Protein AF-A0AAD2FRM7-F1 (afdb_monomer_lite)

Structure (mmCIF, N/CA/C/O backbone):
data_AF-A0AAD2FRM7-F1
#
_entry.id   AF-A0AAD2FRM7-F1
#
loop_
_atom_site.group_PDB
_atom_site.id
_atom_site.type_symbol
_atom_site.label_atom_id
_atom_site.label_alt_id
_atom_site.label_comp_id
_atom_site.label_asym_id
_atom_site.label_entity_id
_atom_site.label_seq_id
_atom_site.pdbx_PDB_ins_code
_atom_site.Cartn_x
_atom_site.Cartn_y
_atom_site.Cartn_z
_atom_site.occupancy
_atom_site.B_iso_or_equiv
_atom_site.auth_seq_id
_atom_site.auth_comp_id
_atom_site.auth_asym_id
_atom_site.auth_atom_id
_atom_site.pdbx_PDB_model_num
ATOM 1 N N . MET A 1 1 ? -51.810 -41.169 -30.853 1.00 43.91 1 MET A N 1
ATOM 2 C CA . MET A 1 1 ? -50.570 -40.727 -31.513 1.00 43.91 1 MET A CA 1
ATOM 3 C C . MET A 1 1 ? -49.545 -40.620 -30.391 1.00 43.91 1 MET A C 1
ATOM 5 O O . MET A 1 1 ? -49.613 -39.650 -29.655 1.00 43.91 1 MET A O 1
ATOM 9 N N . SER A 1 2 ? -48.876 -41.704 -29.967 1.00 45.31 2 SER A N 1
ATOM 10 C CA . SER A 1 2 ? -47.823 -42.471 -30.690 1.00 45.31 2 SER A CA 1
ATOM 11 C C . SER A 1 2 ? -46.671 -41.517 -31.035 1.00 45.31 2 SER A C 1
ATOM 13 O O . SER A 1 2 ? -46.957 -40.517 -31.680 1.00 45.31 2 SER A O 1
ATOM 15 N N . ASP A 1 3 ? -45.402 -41.643 -30.646 1.00 47.25 3 ASP A N 1
ATOM 16 C CA . ASP A 1 3 ? -44.532 -42.667 -30.041 1.00 47.25 3 ASP A CA 1
ATOM 17 C C . ASP A 1 3 ? -43.397 -41.892 -29.313 1.00 47.25 3 ASP A C 1
ATOM 19 O O . ASP A 1 3 ? -43.071 -40.777 -29.712 1.00 47.25 3 ASP A O 1
ATOM 23 N N . ARG A 1 4 ? -42.915 -42.284 -28.125 1.00 54.22 4 ARG A N 1
ATOM 24 C CA . ARG A 1 4 ? -41.698 -43.097 -27.889 1.00 54.22 4 ARG A CA 1
ATOM 25 C C . ARG A 1 4 ? -40.532 -42.879 -28.870 1.00 54.22 4 ARG A C 1
ATOM 27 O O . ARG A 1 4 ? -40.578 -43.389 -29.980 1.00 54.22 4 ARG A O 1
ATOM 34 N N . SER A 1 5 ? -39.437 -42.310 -28.361 1.00 55.19 5 SER A N 1
ATOM 35 C CA . SER A 1 5 ? -38.108 -42.946 -28.408 1.00 55.19 5 SER A CA 1
ATOM 36 C C . SER A 1 5 ? -37.109 -42.171 -27.544 1.00 55.19 5 SER A C 1
ATOM 38 O O . SER A 1 5 ? -36.801 -41.010 -27.815 1.00 55.19 5 SER A O 1
ATOM 40 N N . ASP A 1 6 ? -36.657 -42.860 -26.501 1.00 52.78 6 ASP A N 1
ATOM 41 C CA . ASP A 1 6 ? -35.434 -42.639 -25.739 1.00 52.78 6 ASP A CA 1
ATOM 42 C C . ASP A 1 6 ? -34.200 -42.745 -26.654 1.00 52.78 6 ASP A C 1
ATOM 44 O O . ASP A 1 6 ? -34.208 -43.564 -27.573 1.00 52.78 6 ASP A O 1
ATOM 48 N N . ASP A 1 7 ? -33.133 -41.988 -26.377 1.00 60.97 7 ASP A N 1
ATOM 49 C CA . ASP A 1 7 ? -31.783 -42.545 -26.522 1.00 60.97 7 ASP A CA 1
ATOM 50 C C . ASP A 1 7 ? -30.766 -41.842 -25.609 1.00 60.97 7 ASP A C 1
ATOM 52 O O . ASP A 1 7 ? -30.695 -40.612 -25.513 1.00 60.97 7 ASP A O 1
ATOM 56 N N . GLU A 1 8 ? -30.020 -42.684 -24.904 1.00 53.09 8 GLU A N 1
ATOM 57 C CA . GLU A 1 8 ? -28.984 -42.401 -23.920 1.00 53.09 8 GLU A CA 1
ATOM 58 C C . GLU A 1 8 ? -27.655 -42.059 -24.610 1.00 53.09 8 GLU A C 1
ATOM 60 O O . GLU A 1 8 ? -27.278 -42.685 -25.595 1.00 53.09 8 GLU A O 1
ATOM 65 N N . SER A 1 9 ? -26.839 -41.188 -24.008 1.00 55.72 9 SER A N 1
ATOM 66 C CA . SER A 1 9 ? -25.387 -41.428 -24.016 1.00 55.72 9 SER A CA 1
ATOM 67 C C . SER A 1 9 ? -24.704 -40.720 -22.846 1.00 55.72 9 SER A C 1
ATOM 69 O O . SER A 1 9 ? -24.360 -39.536 -22.909 1.00 55.72 9 SER A O 1
ATOM 71 N N . ASP A 1 10 ? -24.500 -41.481 -21.774 1.00 47.50 10 ASP A N 1
ATOM 72 C CA . ASP A 1 10 ? -23.647 -41.157 -20.634 1.00 47.50 10 ASP A CA 1
ATOM 73 C C . ASP A 1 10 ? -22.159 -41.252 -21.019 1.00 47.50 10 ASP A C 1
ATOM 75 O O . ASP A 1 10 ? -21.658 -42.303 -21.416 1.00 47.50 10 ASP A O 1
ATOM 79 N N . GLY A 1 11 ? -21.420 -40.153 -20.845 1.00 47.16 11 GLY A N 1
ATOM 80 C CA . GLY A 1 11 ? -19.969 -40.077 -21.035 1.00 47.16 11 GLY A CA 1
ATOM 81 C C . GLY A 1 11 ? -19.264 -39.625 -19.758 1.00 47.16 11 GLY A C 1
ATOM 82 O O . GLY A 1 11 ? -18.921 -38.454 -19.610 1.00 47.16 11 GLY A O 1
ATOM 83 N N . LYS A 1 12 ? -19.047 -40.551 -18.817 1.00 51.28 12 LYS A N 1
ATOM 84 C CA . LYS A 1 12 ? -18.384 -40.306 -17.523 1.00 51.28 12 LYS A CA 1
ATOM 85 C C . LYS A 1 12 ? -16.918 -40.771 -17.581 1.00 51.28 12 LYS A C 1
ATOM 87 O O . LYS A 1 12 ? -16.687 -41.966 -17.762 1.00 51.28 12 LYS A O 1
ATOM 92 N N . PRO A 1 13 ? -15.904 -39.903 -17.402 1.00 54.66 13 PRO A N 1
ATOM 93 C CA . PRO A 1 13 ? -14.518 -40.355 -17.332 1.00 54.66 13 PRO A CA 1
ATOM 94 C C . PRO A 1 13 ? -14.157 -40.885 -15.935 1.00 54.66 13 PRO A C 1
ATOM 96 O O . PRO A 1 13 ? -14.453 -40.285 -14.901 1.00 54.66 13 PRO A O 1
ATOM 99 N N . ALA A 1 14 ? -13.501 -42.046 -15.941 1.00 44.62 14 ALA A N 1
ATOM 100 C CA . ALA A 1 14 ? -13.104 -42.838 -14.788 1.00 44.62 14 ALA A CA 1
ATOM 101 C C . ALA A 1 14 ? -12.051 -42.149 -13.898 1.00 44.62 14 ALA A C 1
ATOM 103 O O . ALA A 1 14 ? -10.967 -41.777 -14.348 1.00 44.62 14 ALA A O 1
ATOM 104 N N . ALA A 1 15 ? -12.341 -42.070 -12.597 1.00 42.50 15 ALA A N 1
ATOM 105 C CA . ALA A 1 15 ? -11.382 -41.712 -11.560 1.00 42.50 15 ALA A CA 1
ATOM 106 C C . ALA A 1 15 ? -10.546 -42.942 -11.166 1.00 42.50 15 ALA A C 1
ATOM 108 O O . ALA A 1 15 ? -11.053 -43.914 -10.602 1.00 42.50 15 ALA A O 1
ATOM 109 N N . LYS A 1 16 ? -9.243 -42.890 -11.448 1.00 53.56 16 LYS A N 1
ATOM 110 C CA . LYS A 1 16 ? -8.260 -43.905 -11.052 1.00 53.56 16 LYS A CA 1
ATOM 111 C C . LYS A 1 16 ? -7.909 -43.707 -9.568 1.00 53.56 16 LYS A C 1
ATOM 113 O O . LYS A 1 16 ? -7.113 -42.840 -9.221 1.00 53.56 16 LYS A O 1
ATOM 118 N N . ARG A 1 17 ? -8.532 -44.495 -8.685 1.00 37.91 17 ARG A N 1
ATOM 119 C CA . ARG A 1 17 ? -8.133 -44.649 -7.274 1.00 37.91 17 ARG A CA 1
ATOM 120 C C . ARG A 1 17 ? -6.874 -45.517 -7.201 1.00 37.91 17 ARG A C 1
ATOM 122 O O . ARG A 1 17 ? -6.931 -46.696 -7.537 1.00 37.91 17 ARG A O 1
ATOM 129 N N . LEU A 1 18 ? -5.765 -44.949 -6.734 1.00 50.81 18 LEU A N 1
ATOM 130 C CA . LEU A 1 18 ? -4.614 -45.710 -6.246 1.00 50.81 18 LEU A CA 1
ATOM 131 C C . LEU A 1 18 ? -4.848 -46.031 -4.765 1.00 50.81 18 LEU A C 1
ATOM 133 O O . LEU A 1 18 ? -4.947 -45.126 -3.939 1.00 50.81 18 LEU A O 1
ATOM 137 N N . ARG A 1 19 ? -4.985 -47.326 -4.465 1.00 43.44 19 ARG A N 1
ATOM 138 C CA . ARG A 1 19 ? -4.840 -47.897 -3.122 1.00 43.44 19 ARG A CA 1
ATOM 139 C C . ARG A 1 19 ? -3.349 -48.019 -2.814 1.00 43.44 19 ARG A C 1
ATOM 141 O O . ARG A 1 19 ? -2.608 -48.525 -3.652 1.00 43.44 19 ARG A O 1
ATOM 148 N N . VAL A 1 20 ? -2.949 -47.605 -1.620 1.00 53.22 20 VAL A N 1
ATOM 149 C CA . VAL A 1 20 ? -1.709 -48.041 -0.974 1.00 53.22 20 VAL A CA 1
ATOM 150 C C . VAL A 1 20 ? -2.117 -48.429 0.440 1.00 53.22 20 VAL A C 1
ATOM 152 O O . VAL A 1 20 ? -2.469 -47.560 1.232 1.00 53.22 20 VAL A O 1
ATOM 155 N N . ASP A 1 21 ? -2.145 -49.731 0.694 1.00 42.84 21 ASP A N 1
ATOM 156 C CA . ASP A 1 21 ? -2.312 -50.315 2.020 1.00 42.84 21 ASP A CA 1
ATOM 157 C C . ASP A 1 21 ? -0.952 -50.841 2.495 1.00 42.84 21 ASP A C 1
ATOM 159 O O . ASP A 1 21 ? -0.184 -51.349 1.673 1.00 42.84 21 ASP A O 1
ATOM 163 N N . SER A 1 22 ? -0.758 -50.775 3.822 1.00 42.59 22 SER A N 1
ATOM 164 C CA . SER A 1 22 ? 0.093 -51.664 4.641 1.00 42.59 22 SER A CA 1
ATOM 165 C C . SER A 1 22 ? 1.618 -51.416 4.572 1.00 42.59 22 SER A C 1
ATOM 167 O O . SER A 1 22 ? 2.176 -51.251 3.498 1.00 42.59 22 SER A O 1
ATOM 169 N N . ASP A 1 23 ? 2.409 -51.332 5.650 1.00 37.34 23 ASP A N 1
ATOM 170 C CA . ASP A 1 23 ? 2.276 -51.807 7.034 1.00 37.34 23 ASP A CA 1
ATOM 171 C C . ASP A 1 23 ? 3.155 -50.994 8.016 1.00 37.34 23 ASP A C 1
ATOM 173 O O . ASP A 1 23 ? 4.216 -50.478 7.659 1.00 37.34 23 ASP A O 1
ATOM 177 N N . SER A 1 24 ? 2.724 -50.947 9.283 1.00 42.78 24 SER A N 1
ATOM 178 C CA . SER A 1 24 ? 3.544 -50.615 10.467 1.00 42.78 24 SER A CA 1
ATOM 179 C C . SER A 1 24 ? 4.653 -51.659 10.711 1.00 42.78 24 SER A C 1
ATOM 181 O O . SER A 1 24 ? 4.501 -52.821 10.334 1.00 42.78 24 SER A O 1
ATOM 183 N N . PRO A 1 25 ? 5.706 -51.314 11.478 1.00 52.25 25 PRO A N 1
ATOM 184 C CA . PRO A 1 25 ? 5.697 -51.835 12.845 1.00 52.25 25 PRO A CA 1
ATOM 185 C C . PRO A 1 25 ? 6.167 -50.845 13.918 1.00 52.25 25 PRO A C 1
ATOM 187 O O . PRO A 1 25 ? 6.885 -49.876 13.684 1.00 52.25 25 PRO A O 1
ATOM 190 N N . ALA A 1 26 ? 5.710 -51.157 15.126 1.00 41.94 26 ALA A N 1
ATOM 191 C CA . ALA A 1 26 ? 6.026 -50.527 16.392 1.00 41.94 26 ALA A CA 1
ATOM 192 C C . ALA A 1 26 ? 7.515 -50.630 16.768 1.00 41.94 26 ALA A C 1
ATOM 194 O O . ALA A 1 26 ? 8.152 -51.654 16.534 1.00 41.94 26 ALA A O 1
ATOM 195 N N . SER A 1 27 ? 8.013 -49.630 17.500 1.00 44.03 27 SER A N 1
ATOM 196 C CA . SER A 1 27 ? 9.037 -49.859 18.521 1.00 44.03 27 SER A CA 1
ATOM 197 C C . SER A 1 27 ? 8.790 -48.963 19.733 1.00 44.03 27 SER A C 1
ATOM 199 O O . SER A 1 27 ? 8.841 -47.737 19.646 1.00 44.03 27 SER A O 1
ATOM 201 N N . SER A 1 28 ? 8.515 -49.616 20.855 1.00 41.31 28 SER A N 1
ATOM 202 C CA . SER A 1 28 ? 8.489 -49.088 22.214 1.00 41.31 28 SER A CA 1
ATOM 203 C C . SER A 1 28 ? 9.891 -49.041 22.824 1.00 41.31 28 SER A C 1
ATOM 205 O O . SER A 1 28 ? 10.637 -50.004 22.660 1.00 41.31 28 SER A O 1
ATOM 207 N N . ALA A 1 29 ? 10.182 -47.991 23.591 1.00 36.75 29 ALA A N 1
ATOM 208 C CA . ALA A 1 29 ? 11.036 -47.927 24.793 1.00 36.75 29 ALA A CA 1
ATOM 209 C C . ALA A 1 29 ? 11.310 -46.436 25.067 1.00 36.75 29 ALA A C 1
ATOM 211 O O . ALA A 1 29 ? 11.401 -45.668 24.116 1.00 36.75 29 ALA A O 1
ATOM 212 N N . ALA A 1 30 ? 11.545 -45.911 26.259 1.00 36.56 30 ALA A N 1
ATOM 213 C CA . ALA A 1 30 ? 11.329 -46.243 27.662 1.00 36.56 30 ALA A CA 1
ATOM 214 C C . ALA A 1 30 ? 11.929 -45.023 28.406 1.00 36.56 30 ALA A C 1
ATOM 216 O O . ALA A 1 30 ? 12.882 -44.428 27.910 1.00 36.56 30 ALA A O 1
ATOM 217 N N . ASP A 1 31 ? 11.335 -44.658 29.540 1.00 35.94 31 ASP A N 1
ATOM 218 C CA . ASP A 1 31 ? 11.934 -43.978 30.699 1.00 35.94 31 ASP A CA 1
ATOM 219 C C . ASP A 1 31 ? 12.895 -42.786 30.518 1.00 35.94 31 ASP A C 1
ATOM 221 O O . ASP A 1 31 ? 14.034 -42.925 30.086 1.00 35.94 31 ASP A O 1
ATOM 225 N N . ALA A 1 32 ? 12.495 -41.631 31.062 1.00 40.81 32 ALA A N 1
ATOM 226 C CA . ALA A 1 32 ? 13.177 -41.071 32.235 1.00 40.81 32 ALA A CA 1
ATOM 227 C C . ALA A 1 32 ? 12.379 -39.886 32.800 1.00 40.81 32 ALA A C 1
ATOM 229 O O . ALA A 1 32 ? 12.333 -38.798 32.226 1.00 40.81 32 ALA A O 1
ATOM 230 N N . ALA A 1 33 ? 11.766 -40.119 33.957 1.00 42.84 33 ALA A N 1
ATOM 231 C CA . ALA A 1 33 ? 11.371 -39.075 34.883 1.00 42.84 33 ALA A CA 1
ATOM 232 C C . ALA A 1 33 ? 12.633 -38.463 35.509 1.00 42.84 33 ALA A C 1
ATOM 234 O O . ALA A 1 33 ? 13.493 -39.198 35.992 1.00 42.84 33 ALA A O 1
ATOM 235 N N . VAL A 1 34 ? 12.725 -37.134 35.537 1.00 49.56 34 VAL A N 1
ATOM 236 C CA . VAL A 1 34 ? 13.592 -36.428 36.485 1.00 49.56 34 VAL A CA 1
ATOM 237 C C . VAL A 1 34 ? 12.762 -35.342 37.149 1.00 49.56 34 VAL A C 1
ATOM 239 O O . VAL A 1 34 ? 12.454 -34.301 36.574 1.00 49.56 34 VAL A O 1
ATOM 242 N N . ASP A 1 35 ? 12.367 -35.702 38.358 1.00 40.06 35 ASP A N 1
ATOM 243 C CA . ASP A 1 35 ? 11.944 -34.865 39.463 1.00 40.06 35 ASP A CA 1
ATOM 244 C C . ASP A 1 35 ? 13.123 -33.997 39.929 1.00 40.06 35 ASP A C 1
ATOM 246 O O . ASP A 1 35 ? 14.205 -34.523 40.185 1.00 40.06 35 ASP A O 1
ATOM 250 N N . LEU A 1 36 ? 12.922 -32.682 40.011 1.00 45.66 36 LEU A N 1
ATOM 251 C CA . LEU A 1 36 ? 13.753 -31.768 40.795 1.00 45.66 36 LEU A CA 1
ATOM 252 C C . LEU A 1 36 ? 12.866 -30.624 41.292 1.00 45.66 36 LEU A C 1
ATOM 254 O O . LEU A 1 36 ? 12.747 -29.562 40.679 1.00 45.66 36 LEU A O 1
ATOM 258 N N . THR A 1 37 ? 12.234 -30.877 42.432 1.00 46.22 37 THR A N 1
ATOM 259 C CA . THR A 1 37 ? 11.760 -29.865 43.372 1.00 46.22 37 THR A CA 1
ATOM 260 C C . THR A 1 37 ? 12.937 -29.060 43.930 1.00 46.22 37 THR A C 1
ATOM 262 O O . THR A 1 37 ? 13.831 -29.627 44.564 1.00 46.22 37 THR A O 1
ATOM 265 N N . HIS A 1 38 ? 12.902 -27.739 43.775 1.00 51.22 38 HIS A N 1
ATOM 266 C CA . HIS A 1 38 ? 13.537 -26.807 44.707 1.00 51.22 38 HIS A CA 1
ATOM 267 C C . HIS A 1 38 ? 12.601 -25.620 44.923 1.00 51.22 38 HIS A C 1
ATOM 269 O O . HIS A 1 38 ? 12.437 -24.768 44.050 1.00 51.22 38 HIS A O 1
ATOM 275 N N . ASP A 1 39 ? 11.969 -25.631 46.094 1.00 47.09 39 ASP A N 1
ATOM 276 C CA . ASP A 1 39 ? 11.506 -24.440 46.786 1.00 47.09 39 ASP A CA 1
ATOM 277 C C . ASP A 1 39 ? 12.731 -23.600 47.168 1.00 47.09 39 ASP A C 1
ATOM 279 O O . ASP A 1 39 ? 13.673 -24.135 47.750 1.00 47.09 39 ASP A O 1
ATOM 283 N N . ASP A 1 40 ? 12.710 -22.299 46.880 1.00 45.59 40 ASP A N 1
ATOM 284 C CA . ASP A 1 40 ? 13.185 -21.331 47.867 1.00 45.59 40 ASP A CA 1
ATOM 285 C C . ASP A 1 40 ? 12.540 -19.958 47.652 1.00 45.59 40 ASP A C 1
ATOM 287 O O . ASP A 1 40 ? 12.318 -19.481 46.534 1.00 45.59 40 ASP A O 1
ATOM 291 N N . GLU A 1 41 ? 12.199 -19.370 48.784 1.00 47.06 41 GLU A N 1
ATOM 292 C CA . GLU A 1 41 ? 11.462 -18.145 48.990 1.00 47.06 41 GLU A CA 1
ATOM 293 C C . GLU A 1 41 ? 12.266 -16.920 48.536 1.00 47.06 41 GLU A C 1
ATOM 295 O O . GLU A 1 41 ? 13.439 -16.750 48.865 1.00 47.06 41 GLU A O 1
ATOM 300 N N . SER A 1 42 ? 11.605 -15.957 47.891 1.00 47.25 42 SER A N 1
ATOM 301 C CA . SER A 1 42 ? 11.978 -14.560 48.114 1.00 47.25 42 SER A CA 1
ATOM 302 C C . SER A 1 42 ? 10.803 -13.629 47.864 1.00 47.25 42 SER A C 1
ATOM 304 O O . SER A 1 42 ? 10.373 -13.382 46.735 1.00 47.25 42 SER A O 1
ATOM 306 N N . ALA A 1 43 ? 10.277 -13.124 48.976 1.00 49.25 43 ALA A N 1
ATOM 307 C CA . ALA A 1 43 ? 9.348 -12.019 49.038 1.00 49.25 43 ALA A CA 1
ATOM 308 C C . ALA A 1 43 ? 9.982 -10.753 48.438 1.00 49.25 43 ALA A C 1
ATOM 310 O O . ALA A 1 43 ? 11.002 -10.258 48.909 1.00 49.25 43 ALA A O 1
ATOM 311 N N . GLY A 1 44 ? 9.324 -10.202 47.422 1.00 37.19 44 GLY A N 1
ATOM 312 C CA . GLY A 1 44 ? 9.670 -8.929 46.799 1.00 37.19 44 GLY A CA 1
ATOM 313 C C . GLY A 1 44 ? 8.426 -8.309 46.180 1.00 37.19 44 GLY A C 1
ATOM 314 O O . GLY A 1 44 ? 8.282 -8.258 44.963 1.00 37.19 44 GLY A O 1
ATOM 315 N N . SER A 1 45 ? 7.484 -7.908 47.034 1.00 49.28 45 SER A N 1
ATOM 316 C CA . SER A 1 45 ? 6.272 -7.186 46.648 1.00 49.28 45 SER A CA 1
ATOM 317 C C . SER A 1 45 ? 6.612 -5.731 46.312 1.00 49.28 45 SER A C 1
ATOM 319 O O . SER A 1 45 ? 6.326 -4.830 47.097 1.00 49.28 45 SER A O 1
ATOM 321 N N . ASP A 1 46 ? 7.184 -5.502 45.131 1.00 36.97 46 ASP A N 1
ATOM 322 C CA . ASP A 1 46 ? 7.249 -4.170 44.533 1.00 36.97 46 ASP A CA 1
ATOM 323 C C . ASP A 1 46 ? 6.054 -3.969 43.603 1.00 36.97 46 ASP A C 1
ATOM 325 O O . ASP A 1 46 ? 5.993 -4.446 42.467 1.00 36.97 46 ASP A O 1
ATOM 329 N N . SER A 1 47 ? 5.082 -3.224 44.126 1.00 46.09 47 SER A N 1
ATOM 330 C CA . SER A 1 47 ? 3.916 -2.714 43.409 1.00 46.09 47 SER A CA 1
ATOM 331 C C . SER A 1 47 ? 4.354 -1.629 42.424 1.00 46.09 47 SER A C 1
ATOM 333 O O . SER A 1 47 ? 4.114 -0.440 42.617 1.00 46.09 47 SER A O 1
ATOM 335 N N . SER A 1 48 ? 5.029 -2.041 41.356 1.00 38.44 48 SER A N 1
ATOM 336 C CA . SER A 1 48 ? 5.263 -1.188 40.199 1.00 38.44 48 SER A CA 1
ATOM 337 C C . SER A 1 48 ? 3.985 -1.169 39.372 1.00 38.44 48 SER A C 1
ATOM 339 O O . SER A 1 48 ? 3.622 -2.172 38.756 1.00 38.44 48 SER A O 1
ATOM 341 N N . ALA A 1 49 ? 3.293 -0.029 39.369 1.00 45.66 49 ALA A N 1
ATOM 342 C CA . ALA A 1 49 ? 2.209 0.241 38.434 1.00 45.66 49 ALA A CA 1
ATOM 343 C C . ALA A 1 49 ? 2.623 -0.205 37.016 1.00 45.66 49 ALA A C 1
ATOM 345 O O . ALA A 1 49 ? 3.773 0.042 36.628 1.00 45.66 49 ALA A O 1
ATOM 346 N N . PRO A 1 50 ? 1.738 -0.853 36.234 1.00 42.41 50 PRO A N 1
ATOM 347 C CA . PRO A 1 50 ? 2.045 -1.242 34.869 1.00 42.41 50 PRO A CA 1
ATOM 348 C C . PRO A 1 50 ? 2.165 0.032 34.035 1.00 42.41 50 PRO A C 1
ATOM 350 O O . PRO A 1 50 ? 1.207 0.517 33.440 1.00 42.41 50 PRO A O 1
ATOM 353 N N . GLY A 1 51 ? 3.363 0.612 34.024 1.00 38.44 51 GLY A N 1
ATOM 354 C CA . GLY A 1 51 ? 3.734 1.608 33.044 1.00 38.44 51 GLY A CA 1
ATOM 355 C C . GLY A 1 51 ? 3.533 0.955 31.690 1.00 38.44 51 GLY A C 1
ATOM 356 O O . GLY A 1 51 ? 4.195 -0.042 31.393 1.00 38.44 51 GLY A O 1
ATOM 357 N N . SER A 1 52 ? 2.589 1.496 30.919 1.00 40.22 52 SER A N 1
ATOM 358 C CA . SER A 1 52 ? 2.394 1.208 29.504 1.00 40.22 52 SER A CA 1
ATOM 359 C C . SER A 1 52 ? 3.713 1.477 28.779 1.00 40.22 52 SER A C 1
ATOM 361 O O . SER A 1 52 ? 3.989 2.563 28.274 1.00 40.22 52 SER A O 1
ATOM 363 N N . LYS A 1 53 ? 4.617 0.499 28.822 1.00 43.72 53 LYS A N 1
ATOM 364 C CA . LYS A 1 53 ? 5.747 0.419 27.919 1.00 43.72 53 LYS A CA 1
ATOM 365 C C . LYS A 1 53 ? 5.127 -0.100 26.647 1.00 43.72 53 LYS A C 1
ATOM 367 O O . LYS A 1 53 ? 5.127 -1.312 26.438 1.00 43.72 53 LYS A O 1
ATOM 372 N N . ASP A 1 54 ? 4.585 0.810 25.840 1.00 47.56 54 ASP A N 1
ATOM 373 C CA . ASP A 1 54 ? 4.350 0.520 24.437 1.00 47.56 54 ASP A CA 1
ATOM 374 C C . ASP A 1 54 ? 5.630 -0.136 23.936 1.00 47.56 54 ASP A C 1
ATOM 376 O O . ASP A 1 54 ? 6.705 0.487 23.960 1.00 47.56 54 ASP A O 1
ATOM 380 N N . PRO A 1 55 ? 5.589 -1.438 23.622 1.00 49.12 55 PRO A N 1
ATOM 381 C CA . PRO A 1 55 ? 6.791 -2.117 23.226 1.00 49.12 55 PRO A CA 1
ATOM 382 C C . PRO A 1 55 ? 7.269 -1.372 21.983 1.00 49.12 55 PRO A C 1
ATOM 384 O O . PRO A 1 55 ? 6.503 -1.143 21.045 1.00 49.12 55 PRO A O 1
ATOM 387 N N . LYS A 1 56 ? 8.534 -0.944 22.012 1.00 57.00 56 LYS A N 1
ATOM 388 C CA . LYS A 1 56 ? 9.281 -0.303 20.919 1.00 57.00 56 LYS A CA 1
ATOM 389 C C . LYS A 1 56 ? 9.447 -1.297 19.747 1.00 57.00 56 LYS A C 1
ATOM 391 O O . LYS A 1 56 ? 10.548 -1.577 19.291 1.00 57.00 56 LYS A O 1
ATOM 396 N N . ILE A 1 57 ? 8.344 -1.906 19.303 1.00 56.88 57 ILE A N 1
ATOM 397 C CA . ILE A 1 57 ? 8.227 -2.887 18.215 1.00 56.88 57 ILE A CA 1
ATOM 398 C C . ILE A 1 57 ? 8.633 -2.220 16.896 1.00 56.88 57 ILE A C 1
ATOM 400 O O . ILE A 1 57 ? 9.127 -2.872 15.974 1.00 56.88 57 ILE A O 1
ATOM 404 N N . TRP A 1 58 ? 8.469 -0.901 16.830 1.00 66.06 58 TRP A N 1
ATOM 405 C CA . TRP A 1 58 ? 8.659 -0.071 15.657 1.00 66.06 58 TRP A CA 1
ATOM 406 C C . TRP A 1 58 ? 9.967 0.712 15.819 1.00 66.06 58 TRP A C 1
ATOM 408 O O . TRP A 1 58 ? 10.018 1.721 16.517 1.00 66.06 58 TRP A O 1
ATOM 418 N N . GLY A 1 59 ? 11.064 0.217 15.240 1.00 67.12 59 GLY A N 1
ATOM 419 C CA . GLY A 1 59 ? 12.305 0.998 15.170 1.00 67.12 59 GLY A CA 1
ATOM 420 C C . GLY A 1 59 ? 12.074 2.306 14.402 1.00 67.12 59 GLY A C 1
ATOM 421 O O . GLY A 1 59 ? 11.283 2.316 13.465 1.00 67.12 59 GLY A O 1
ATOM 422 N N . ASN A 1 60 ? 12.758 3.392 14.777 1.00 80.50 60 ASN A N 1
ATOM 423 C CA . ASN A 1 60 ? 12.598 4.705 14.135 1.00 80.50 60 ASN A CA 1
ATOM 424 C C . ASN A 1 60 ? 12.907 4.619 12.632 1.00 80.50 60 ASN A C 1
ATOM 426 O O . ASN A 1 60 ? 14.060 4.388 12.264 1.00 80.50 60 ASN A O 1
ATOM 430 N N . ILE A 1 61 ? 11.889 4.782 11.783 1.00 84.94 61 ILE A N 1
ATOM 431 C CA . ILE A 1 61 ? 12.013 4.783 10.319 1.00 84.94 61 ILE A CA 1
ATOM 432 C C . ILE A 1 61 ? 12.171 6.224 9.843 1.00 84.94 61 ILE A C 1
ATOM 434 O O . ILE A 1 61 ? 11.400 7.102 10.228 1.00 84.94 61 ILE A O 1
ATOM 438 N N . GLU A 1 62 ? 13.162 6.466 8.995 1.00 87.56 62 GLU A N 1
ATOM 439 C CA . GLU A 1 62 ? 13.416 7.775 8.411 1.00 87.56 62 GLU A CA 1
ATOM 440 C C . GLU A 1 62 ? 12.497 8.034 7.213 1.00 87.56 62 GLU A C 1
ATOM 442 O O . GLU A 1 62 ? 12.247 7.167 6.367 1.00 87.56 62 GLU A O 1
ATOM 447 N N . PHE A 1 63 ? 12.008 9.269 7.135 1.00 88.44 63 PHE A N 1
ATOM 448 C CA . PHE A 1 63 ? 11.211 9.743 6.015 1.00 88.44 63 PHE A CA 1
ATOM 449 C C . PHE A 1 63 ? 12.051 9.849 4.739 1.00 88.44 63 PHE A C 1
ATOM 451 O O . PHE A 1 63 ? 13.101 10.492 4.718 1.00 88.44 63 PHE A O 1
ATOM 458 N N . MET A 1 64 ? 11.539 9.298 3.637 1.00 89.75 64 MET A N 1
ATOM 459 C CA . MET A 1 64 ? 12.144 9.442 2.315 1.00 89.75 64 MET A CA 1
ATOM 460 C C . MET A 1 64 ? 11.275 10.317 1.410 1.00 89.75 64 MET A C 1
ATOM 462 O O . MET A 1 64 ? 10.198 9.910 0.975 1.00 89.75 64 MET A O 1
ATOM 466 N N . LYS A 1 65 ? 11.767 11.514 1.068 1.00 85.81 65 LYS A N 1
ATOM 467 C CA . LYS A 1 65 ? 11.054 12.451 0.181 1.00 85.81 65 LYS A CA 1
ATOM 468 C C . LYS A 1 65 ? 11.094 12.044 -1.295 1.00 85.81 65 LYS A C 1
ATOM 470 O O . LYS A 1 65 ? 10.134 12.287 -2.019 1.00 85.81 65 LYS A O 1
ATOM 475 N N . VAL A 1 66 ? 12.213 11.480 -1.750 1.00 86.88 66 VAL A N 1
ATOM 476 C CA . VAL A 1 66 ? 12.470 11.143 -3.159 1.00 86.88 66 VAL A CA 1
ATOM 477 C C . VAL A 1 66 ? 13.094 9.760 -3.231 1.00 86.88 66 VAL A C 1
ATOM 479 O O . VAL A 1 66 ? 14.050 9.488 -2.505 1.00 86.88 66 VAL A O 1
ATOM 482 N N . ILE A 1 67 ? 12.580 8.920 -4.126 1.00 89.75 67 ILE A N 1
ATOM 483 C CA . ILE A 1 67 ? 13.131 7.593 -4.389 1.00 89.75 67 ILE A CA 1
ATOM 484 C C . ILE A 1 67 ? 14.292 7.759 -5.366 1.00 89.75 67 ILE A C 1
ATOM 486 O O . ILE A 1 67 ? 14.090 8.116 -6.522 1.00 89.75 67 ILE A O 1
ATOM 490 N N . LYS A 1 68 ? 15.524 7.540 -4.894 1.00 84.88 68 LYS A N 1
ATOM 491 C CA . LYS A 1 68 ? 16.716 7.591 -5.757 1.00 84.88 68 LYS A CA 1
ATOM 492 C C . LYS A 1 68 ? 17.000 6.237 -6.384 1.00 84.88 68 LYS A C 1
ATOM 494 O O . LYS A 1 68 ? 17.314 6.164 -7.567 1.00 84.88 68 LYS A O 1
ATOM 499 N N . LYS A 1 69 ? 16.944 5.176 -5.577 1.00 88.69 69 LYS A N 1
ATOM 500 C CA . LYS A 1 69 ? 17.202 3.806 -6.024 1.00 88.69 69 LYS A CA 1
ATOM 501 C C . LYS A 1 69 ? 16.047 2.888 -5.679 1.00 88.69 69 LYS A C 1
ATOM 503 O O . LYS A 1 69 ? 15.670 2.086 -6.513 1.00 88.69 69 LYS A O 1
ATOM 508 N N . SER A 1 70 ? 15.514 2.967 -4.463 1.00 93.62 70 SER A N 1
ATOM 509 C CA . SER A 1 70 ? 14.514 2.026 -3.948 1.00 93.62 70 SER A CA 1
ATOM 510 C C . SER A 1 70 ? 13.543 2.737 -3.002 1.00 93.62 70 SER A C 1
ATOM 512 O O . SER A 1 70 ? 13.962 3.645 -2.294 1.00 93.62 70 SER A O 1
ATOM 514 N N . PRO A 1 71 ? 12.265 2.324 -2.917 1.00 92.81 71 PRO A N 1
ATOM 515 C CA . PRO A 1 71 ? 11.331 2.867 -1.924 1.00 92.81 71 PRO A CA 1
ATOM 516 C C . PRO A 1 71 ? 11.704 2.505 -0.477 1.00 92.81 71 PRO A C 1
ATOM 518 O O . PRO A 1 71 ? 11.163 3.088 0.458 1.00 92.81 71 PRO A O 1
ATOM 521 N N . TYR A 1 72 ? 12.628 1.557 -0.285 1.00 94.06 72 TYR A N 1
ATOM 522 C CA . TYR A 1 72 ? 13.163 1.172 1.022 1.00 94.06 72 TYR A CA 1
ATOM 523 C C . TYR A 1 72 ? 14.695 1.136 0.954 1.00 94.06 72 TYR A C 1
ATOM 525 O O . TYR A 1 72 ? 15.263 0.236 0.312 1.00 94.06 72 TYR A O 1
ATOM 533 N N . GLU A 1 73 ? 15.360 2.106 1.587 1.00 86.62 73 GLU A N 1
ATOM 534 C CA . GLU A 1 73 ? 16.818 2.297 1.538 1.00 86.62 73 GLU A CA 1
ATOM 535 C C . GLU A 1 73 ? 17.454 2.203 2.940 1.00 86.62 73 GLU A C 1
ATOM 537 O O . GLU A 1 73 ? 16.837 2.595 3.933 1.00 86.62 73 GLU A O 1
ATOM 542 N N . PRO A 1 74 ? 18.683 1.668 3.060 1.00 83.75 74 PRO A N 1
ATOM 543 C CA . PRO A 1 74 ? 19.438 1.714 4.312 1.00 83.75 74 PRO A CA 1
ATOM 544 C C . PRO A 1 74 ? 19.762 3.160 4.742 1.00 83.75 74 PRO A C 1
ATOM 546 O O . PRO A 1 74 ? 19.908 4.019 3.872 1.00 83.75 74 PRO A O 1
ATOM 549 N N . PRO A 1 75 ? 19.953 3.428 6.049 1.00 79.81 75 PRO A N 1
ATOM 550 C CA . PRO A 1 75 ? 19.934 2.463 7.154 1.00 79.81 75 PRO A CA 1
ATOM 551 C C . PRO A 1 75 ? 18.524 2.054 7.609 1.00 79.81 75 PRO A C 1
ATOM 553 O O . PRO A 1 75 ? 18.349 0.914 8.042 1.00 79.81 75 PRO A O 1
ATOM 556 N N . ASN A 1 76 ? 17.523 2.930 7.490 1.00 82.12 76 ASN A N 1
ATOM 557 C CA . ASN A 1 76 ? 16.127 2.618 7.815 1.00 82.12 76 ASN A CA 1
ATOM 558 C C . ASN A 1 76 ? 15.145 3.628 7.188 1.00 82.12 76 ASN A C 1
ATOM 560 O O . ASN A 1 76 ? 14.278 4.149 7.882 1.00 82.12 76 ASN A O 1
ATOM 564 N N . ALA A 1 77 ? 15.301 3.957 5.904 1.00 89.12 77 ALA A N 1
ATOM 565 C CA . ALA A 1 77 ? 14.457 4.931 5.215 1.00 89.12 77 ALA A CA 1
ATOM 566 C C . ALA A 1 77 ? 13.336 4.250 4.416 1.00 89.12 77 ALA A C 1
ATOM 568 O O . ALA A 1 77 ? 13.573 3.266 3.708 1.00 89.12 77 ALA A O 1
ATOM 569 N N . SER A 1 78 ? 12.123 4.803 4.488 1.00 93.06 78 SER A N 1
ATOM 570 C CA . SER A 1 78 ? 10.953 4.301 3.759 1.00 93.06 78 SER A CA 1
ATOM 571 C C . SER A 1 78 ? 10.195 5.430 3.068 1.00 93.06 78 SER A C 1
ATOM 573 O O . SER A 1 78 ? 9.902 6.471 3.658 1.00 93.06 78 SER A O 1
ATOM 575 N N . ALA A 1 79 ? 9.834 5.195 1.808 1.00 94.12 79 ALA A N 1
ATOM 576 C CA . ALA A 1 79 ? 8.993 6.082 1.017 1.00 94.12 79 ALA A CA 1
ATOM 577 C C . ALA A 1 79 ? 7.522 6.078 1.466 1.00 94.12 79 ALA A C 1
ATOM 579 O O . ALA A 1 79 ? 6.779 6.959 1.040 1.00 94.12 79 ALA A O 1
ATOM 580 N N . GLU A 1 80 ? 7.108 5.130 2.314 1.00 93.94 80 GLU A N 1
ATOM 581 C CA . GLU A 1 80 ? 5.749 5.068 2.879 1.00 93.94 80 GLU A CA 1
ATOM 582 C C . GLU A 1 80 ? 5.546 6.008 4.069 1.00 93.94 80 GLU A C 1
ATOM 584 O O . GLU A 1 80 ? 4.413 6.345 4.399 1.00 93.94 80 GLU A O 1
ATOM 589 N N . VAL A 1 81 ? 6.628 6.399 4.748 1.00 91.19 81 VAL A N 1
ATOM 590 C CA . VAL A 1 81 ? 6.546 7.276 5.921 1.00 91.19 81 VAL A CA 1
ATOM 591 C C . VAL A 1 81 ? 6.043 8.651 5.483 1.00 91.19 81 VAL A C 1
ATOM 593 O O . VAL A 1 81 ? 6.461 9.160 4.442 1.00 91.19 81 VAL A O 1
ATOM 596 N N . SER A 1 82 ? 5.153 9.239 6.287 1.00 89.38 82 SER A N 1
ATOM 597 C CA . SER A 1 82 ? 4.534 10.553 6.052 1.00 89.38 82 SER A CA 1
ATOM 598 C C . SER A 1 82 ? 3.670 10.653 4.791 1.00 89.38 82 SER A C 1
ATOM 600 O O . SER A 1 82 ? 3.320 11.759 4.382 1.00 89.38 82 SER A O 1
ATOM 602 N N . GLU A 1 83 ? 3.319 9.529 4.168 1.00 96.12 83 GLU A N 1
ATOM 603 C CA . GLU A 1 83 ? 2.329 9.492 3.095 1.00 96.12 83 GLU A CA 1
ATOM 604 C C . GLU A 1 83 ? 0.964 9.142 3.692 1.00 96.12 83 GLU A C 1
ATOM 606 O O . GLU A 1 83 ? 0.763 8.057 4.250 1.00 96.12 83 GLU A O 1
ATOM 611 N N . LYS A 1 84 ? -0.010 10.046 3.545 1.00 96.56 84 LYS A N 1
ATOM 612 C CA . LYS A 1 84 ? -1.274 9.983 4.291 1.00 96.56 84 LYS A CA 1
ATOM 613 C C . LYS A 1 84 ? -2.048 8.697 4.027 1.00 96.56 84 LYS A C 1
ATOM 615 O O . LYS A 1 84 ? -2.675 8.165 4.935 1.00 96.56 84 LYS A O 1
ATOM 620 N N . ALA A 1 85 ? -2.006 8.178 2.798 1.00 96.88 85 ALA A N 1
ATOM 621 C CA . ALA A 1 85 ? -2.691 6.932 2.449 1.00 96.88 85 ALA A CA 1
ATOM 622 C C . ALA A 1 85 ? -2.196 5.745 3.293 1.00 96.88 85 ALA A C 1
ATOM 624 O O . ALA A 1 85 ? -2.994 4.919 3.731 1.00 96.88 85 ALA A O 1
ATOM 625 N N . PHE A 1 86 ? -0.885 5.663 3.532 1.00 97.12 86 PHE A N 1
ATOM 626 C CA . PHE A 1 86 ? -0.298 4.613 4.359 1.00 97.12 86 PHE A CA 1
ATOM 627 C C . PHE A 1 86 ? -0.590 4.851 5.838 1.00 97.12 86 PHE A C 1
ATOM 629 O O . PHE A 1 86 ? -0.980 3.914 6.532 1.00 97.12 86 PHE A O 1
ATOM 636 N N . ASP A 1 87 ? -0.456 6.092 6.306 1.00 96.06 87 ASP A N 1
ATOM 637 C CA . ASP A 1 87 ? -0.692 6.442 7.709 1.00 96.06 87 ASP A CA 1
ATOM 638 C C . ASP A 1 87 ? -2.152 6.201 8.121 1.00 96.06 87 ASP A C 1
ATOM 640 O O . ASP A 1 87 ? -2.411 5.637 9.183 1.00 96.06 87 ASP A O 1
ATOM 644 N N . GLU A 1 88 ? -3.118 6.554 7.270 1.00 97.12 88 GLU A N 1
ATOM 645 C CA . GLU A 1 88 ? -4.539 6.300 7.525 1.00 97.12 88 GLU A CA 1
ATOM 646 C C . GLU A 1 88 ? -4.851 4.802 7.559 1.00 97.12 88 GLU A C 1
ATOM 648 O O . GLU A 1 88 ? -5.529 4.346 8.475 1.00 97.12 88 GLU A O 1
ATOM 653 N N . VAL A 1 89 ? -4.313 4.002 6.629 1.00 97.50 89 VAL A N 1
ATOM 654 C CA . VAL A 1 89 ? -4.489 2.542 6.688 1.00 97.50 89 VAL A CA 1
ATOM 655 C C . VAL A 1 89 ? -3.855 1.959 7.949 1.00 97.50 89 VAL A C 1
ATOM 657 O O . VAL A 1 89 ? -4.493 1.144 8.607 1.00 97.50 89 VAL A O 1
ATOM 660 N N . LYS A 1 90 ? -2.651 2.393 8.342 1.00 96.31 90 LYS A N 1
ATOM 661 C CA . LYS A 1 90 ? -2.017 1.925 9.585 1.00 96.31 90 LYS A CA 1
ATOM 662 C C . LYS A 1 90 ? -2.875 2.234 10.806 1.00 96.31 90 LYS A C 1
ATOM 664 O O . LYS A 1 90 ? -3.078 1.339 11.615 1.00 96.31 90 LYS A O 1
ATOM 669 N N . LYS A 1 91 ? -3.449 3.438 10.910 1.00 96.19 91 LYS A N 1
ATOM 670 C CA . LYS A 1 91 ? -4.380 3.789 12.000 1.00 96.19 91 LYS A CA 1
ATOM 671 C C . LYS A 1 91 ? -5.580 2.844 12.072 1.00 96.19 91 LYS A C 1
ATOM 673 O O . LYS A 1 91 ? -6.002 2.495 13.166 1.00 96.19 91 LYS A O 1
ATOM 678 N N . LEU A 1 92 ? -6.105 2.399 10.928 1.00 96.75 92 LEU A N 1
ATOM 679 C CA . LEU A 1 92 ? -7.206 1.427 10.883 1.00 96.75 92 LEU A CA 1
ATOM 680 C C . LEU A 1 92 ? -6.796 0.017 11.336 1.00 96.75 92 LEU A C 1
ATOM 682 O O . LEU A 1 92 ? -7.666 -0.771 11.696 1.00 96.75 92 LEU A O 1
ATOM 686 N N . LEU A 1 93 ? -5.503 -0.308 11.273 1.00 96.50 93 LEU A N 1
ATOM 687 C CA . LEU A 1 93 ? -4.938 -1.612 11.633 1.00 96.50 93 LEU A CA 1
ATOM 688 C C . LEU A 1 93 ? -4.370 -1.658 13.059 1.00 96.50 93 LEU A C 1
ATOM 690 O O . LEU A 1 93 ? -3.947 -2.723 13.511 1.00 96.50 93 LEU A O 1
ATOM 694 N N . LEU A 1 94 ? -4.342 -0.525 13.762 1.00 94.12 94 LEU A N 1
ATOM 695 C CA . LEU A 1 94 ? -3.939 -0.456 15.161 1.00 94.12 94 LEU A CA 1
ATOM 696 C C . LEU A 1 94 ? -5.110 -0.816 16.076 1.00 94.12 94 LEU A C 1
ATOM 698 O O . LEU A 1 94 ? -6.269 -0.514 15.785 1.00 94.12 94 LEU A O 1
ATOM 702 N N . GLN A 1 95 ? -4.782 -1.462 17.194 1.00 89.75 95 GLN A N 1
ATOM 703 C CA . GLN A 1 95 ? -5.748 -1.703 18.253 1.00 89.75 95 GLN A CA 1
ATOM 704 C C . GLN A 1 95 ? -6.045 -0.375 18.975 1.00 89.75 95 GLN A C 1
ATOM 706 O O . GLN A 1 95 ? -5.098 0.333 19.315 1.00 89.75 95 GLN A O 1
ATOM 711 N N . PRO A 1 96 ? -7.322 -0.022 19.186 1.00 88.69 96 PRO A N 1
ATOM 712 C CA . PRO A 1 96 ? -7.711 1.154 19.963 1.00 88.69 96 PRO A CA 1
ATOM 713 C C . PRO A 1 96 ? -7.276 1.103 21.437 1.00 88.69 96 PRO A C 1
ATOM 715 O O . PRO A 1 96 ? -7.284 0.039 22.057 1.00 88.69 96 PRO A O 1
ATOM 718 N N . ASP A 1 97 ? -7.000 2.272 22.021 1.00 88.38 97 ASP A N 1
ATOM 719 C CA . ASP A 1 97 ? -6.619 2.413 23.439 1.00 88.38 97 ASP A CA 1
ATOM 720 C C . ASP A 1 97 ? -7.787 2.170 24.412 1.00 88.38 97 ASP A C 1
ATOM 722 O O . ASP A 1 97 ? -7.580 1.902 25.593 1.00 88.38 97 ASP A O 1
ATOM 726 N N . ASP A 1 98 ? -9.029 2.247 23.926 1.00 86.00 98 ASP A N 1
ATOM 727 C CA . ASP A 1 98 ? -10.251 2.038 24.716 1.00 86.00 98 ASP A CA 1
ATOM 728 C C . ASP A 1 98 ? -10.561 0.553 24.989 1.00 86.00 98 ASP A C 1
ATOM 730 O O . ASP A 1 98 ? -11.595 0.222 25.571 1.00 86.00 98 ASP A O 1
ATOM 734 N N . GLY A 1 99 ? -9.669 -0.350 24.568 1.00 86.56 99 GLY A N 1
ATOM 735 C CA . GLY A 1 99 ? -9.813 -1.795 24.726 1.00 86.56 99 GLY A CA 1
ATOM 736 C C . GLY A 1 99 ? -10.758 -2.446 23.716 1.00 86.56 99 GLY A C 1
ATOM 737 O O . GLY A 1 99 ? -10.938 -3.666 23.758 1.00 86.56 99 GLY A O 1
ATOM 738 N N . SER A 1 100 ? -11.348 -1.683 22.790 1.00 88.38 100 SER A N 1
ATOM 739 C CA . SER A 1 100 ? -12.126 -2.264 21.699 1.00 88.38 100 SER A CA 1
ATOM 740 C C . SER A 1 100 ? -11.235 -3.078 20.752 1.00 88.38 100 SER A C 1
ATOM 742 O O . SER A 1 100 ? -10.026 -2.870 20.636 1.00 88.38 100 SER A O 1
ATOM 744 N N . ALA A 1 101 ? -11.829 -4.063 20.073 1.00 90.31 101 ALA A N 1
ATOM 745 C CA . ALA A 1 101 ? -11.077 -4.934 19.171 1.00 90.31 101 ALA A CA 1
ATOM 746 C C . ALA A 1 101 ? -10.638 -4.208 17.884 1.00 90.31 101 ALA A C 1
ATOM 748 O O . ALA A 1 101 ? -9.593 -4.529 17.320 1.00 90.31 101 ALA A O 1
ATOM 749 N N . VAL A 1 102 ? -11.439 -3.244 17.407 1.00 94.69 102 VAL A N 1
ATOM 750 C CA . VAL A 1 102 ? -11.230 -2.531 16.137 1.00 94.69 102 VAL A CA 1
ATOM 751 C C . VAL A 1 102 ? -11.754 -1.100 16.193 1.00 94.69 102 VAL A C 1
ATOM 753 O O . VAL A 1 102 ? -12.794 -0.827 16.788 1.00 94.69 102 VAL A O 1
ATOM 756 N N . VAL A 1 103 ? -11.098 -0.191 15.467 1.00 93.31 103 VAL A N 1
ATOM 757 C CA . VAL A 1 103 ? -11.612 1.169 15.248 1.00 93.31 103 VAL A CA 1
ATOM 758 C C . VAL A 1 103 ? -12.941 1.097 14.465 1.00 93.31 103 VAL A C 1
ATOM 760 O O . VAL A 1 103 ? -12.997 0.413 13.436 1.00 93.31 103 VAL A O 1
ATOM 763 N N . PRO A 1 104 ? -13.998 1.855 14.827 1.00 95.44 104 PRO A N 1
ATOM 764 C CA . PRO A 1 104 ? -15.282 1.830 14.110 1.00 95.44 104 PRO A CA 1
ATOM 765 C C . PRO A 1 104 ? -15.174 2.119 12.605 1.00 95.44 104 PRO A C 1
ATOM 767 O O . PRO A 1 104 ? -15.935 1.604 11.786 1.00 95.44 104 PRO A O 1
ATOM 770 N N . GLN A 1 105 ? -14.207 2.947 12.203 1.00 95.88 105 GLN A N 1
ATOM 771 C CA . GLN A 1 105 ? -13.926 3.213 10.795 1.00 95.88 105 GLN A CA 1
ATOM 772 C C . GLN A 1 105 ? -13.401 1.976 10.053 1.00 95.88 105 GLN A C 1
ATOM 774 O O . GLN A 1 105 ? -13.810 1.754 8.914 1.00 95.88 105 GLN A O 1
ATOM 779 N N . ALA A 1 106 ? -12.566 1.151 10.690 1.00 96.25 106 ALA A N 1
ATOM 780 C CA . ALA A 1 106 ? -12.080 -0.095 10.104 1.00 96.25 106 ALA A CA 1
ATOM 781 C C . ALA A 1 106 ? -13.243 -1.075 9.892 1.00 96.25 106 ALA A C 1
ATOM 783 O O . ALA A 1 106 ? -13.404 -1.609 8.795 1.00 96.25 106 ALA A O 1
ATOM 784 N N . ALA A 1 107 ? -14.129 -1.217 10.884 1.00 96.62 107 ALA A N 1
ATOM 785 C CA . ALA A 1 107 ? -15.332 -2.042 10.759 1.00 96.62 107 ALA A CA 1
ATOM 786 C C . ALA A 1 107 ? -16.252 -1.579 9.611 1.00 96.62 107 ALA A C 1
ATOM 788 O O . ALA A 1 107 ? -16.784 -2.412 8.882 1.00 96.62 107 ALA A O 1
ATOM 789 N N . ARG A 1 108 ? -16.396 -0.266 9.380 1.00 96.69 108 ARG A N 1
ATOM 790 C CA . ARG A 1 108 ? -17.172 0.268 8.240 1.00 96.69 108 ARG A CA 1
ATOM 791 C C . ARG A 1 108 ? -16.536 -0.010 6.875 1.00 96.69 108 ARG A C 1
ATOM 793 O O . ARG A 1 108 ? -17.262 -0.168 5.897 1.00 96.69 108 ARG A O 1
ATOM 800 N N . LEU A 1 109 ? -15.206 -0.020 6.787 1.00 96.06 109 LEU A N 1
ATOM 801 C CA . LEU A 1 109 ? -14.489 -0.215 5.522 1.00 96.06 109 LEU A CA 1
ATOM 802 C C . LEU A 1 109 ? -14.325 -1.694 5.158 1.00 96.06 109 LEU A C 1
ATOM 804 O O . LEU A 1 109 ? -14.474 -2.044 3.989 1.00 96.06 109 LEU A O 1
ATOM 808 N N . PHE A 1 110 ? -14.037 -2.547 6.142 1.00 96.06 110 PHE A N 1
ATOM 809 C CA . PHE A 1 110 ? -13.718 -3.962 5.928 1.00 96.06 110 PHE A CA 1
ATOM 810 C C . PHE A 1 110 ? -14.838 -4.923 6.350 1.00 96.06 110 PHE A C 1
ATOM 812 O O . PHE A 1 110 ? -14.831 -6.083 5.944 1.00 96.06 110 PHE A O 1
ATOM 819 N N . GLY A 1 111 ? -15.790 -4.464 7.165 1.00 96.56 111 GLY A N 1
ATOM 820 C CA . GLY A 1 111 ? -16.671 -5.321 7.961 1.00 96.56 111 GLY A CA 1
ATOM 821 C C . GLY A 1 111 ? -16.005 -5.734 9.279 1.00 96.56 111 GLY A C 1
ATOM 822 O O . GLY A 1 111 ? -14.788 -5.916 9.330 1.00 96.56 111 GLY A O 1
ATOM 823 N N . SER A 1 112 ? -16.792 -5.903 10.348 1.00 95.44 112 SER A N 1
ATOM 824 C CA . SER A 1 112 ? -16.274 -6.124 11.712 1.00 95.44 112 SER A CA 1
ATOM 825 C C . SER A 1 112 ? -15.315 -7.312 11.805 1.00 95.44 112 SER A C 1
ATOM 827 O O . SER A 1 112 ? -14.178 -7.154 12.237 1.00 95.44 112 SER A O 1
ATOM 829 N N . ARG A 1 113 ? -15.723 -8.482 11.294 1.00 96.12 113 ARG A N 1
ATOM 830 C CA . ARG A 1 113 ? -14.919 -9.713 11.373 1.00 96.12 113 ARG A CA 1
ATOM 831 C C . ARG A 1 113 ? -13.580 -9.597 10.641 1.00 96.12 113 ARG A C 1
ATOM 833 O O . ARG A 1 113 ? -12.559 -10.043 11.149 1.00 96.12 113 ARG A O 1
ATOM 840 N N . LEU A 1 114 ? -13.574 -9.011 9.442 1.00 96.62 114 LEU A N 1
ATOM 841 C CA . LEU A 1 114 ? -12.340 -8.851 8.673 1.00 96.62 114 LEU A CA 1
ATOM 842 C C . LEU A 1 114 ? -11.440 -7.774 9.287 1.00 96.62 114 LEU A C 1
ATOM 844 O O . LEU A 1 114 ? -10.227 -7.956 9.315 1.00 96.62 114 LEU A O 1
ATOM 848 N N . ALA A 1 115 ? -12.010 -6.686 9.813 1.00 97.31 115 ALA A N 1
ATOM 849 C CA . ALA A 1 115 ? -11.247 -5.678 10.541 1.00 97.31 115 ALA A CA 1
ATOM 850 C C . ALA A 1 115 ? -10.520 -6.298 11.749 1.00 97.31 115 ALA A C 1
ATOM 852 O O . ALA A 1 115 ? -9.325 -6.065 11.915 1.00 97.31 115 ALA A O 1
ATOM 853 N N . GLU A 1 116 ? -11.196 -7.149 12.528 1.00 96.81 116 GLU A N 1
ATOM 854 C CA . GLU A 1 116 ? -10.600 -7.845 13.681 1.00 96.81 116 GLU A CA 1
ATOM 855 C C . GLU A 1 116 ? -9.451 -8.764 13.252 1.00 96.81 116 GLU A C 1
ATOM 857 O O . GLU A 1 116 ? -8.366 -8.738 13.843 1.00 96.81 116 GLU A O 1
ATOM 862 N N . SER A 1 117 ? -9.653 -9.530 12.173 1.00 97.12 117 SER A N 1
ATOM 863 C CA . SER A 1 117 ? -8.610 -10.364 11.571 1.00 97.12 117 SER A CA 1
ATOM 864 C C . SER A 1 117 ? -7.391 -9.550 11.134 1.00 97.12 117 SER A C 1
ATOM 866 O O . SER A 1 117 ? -6.257 -9.968 11.375 1.00 97.12 117 SER A O 1
ATOM 868 N N . LEU A 1 118 ? -7.603 -8.384 10.517 1.00 97.50 118 LEU A N 1
ATOM 869 C CA . LEU A 1 118 ? -6.531 -7.518 10.026 1.00 97.50 118 LEU A CA 1
ATOM 870 C C . LEU A 1 118 ? -5.744 -6.853 11.162 1.00 97.50 118 LEU A C 1
ATOM 872 O O . LEU A 1 118 ? -4.515 -6.863 11.108 1.00 97.50 118 LEU A O 1
ATOM 876 N N . VAL A 1 119 ? -6.420 -6.334 12.194 1.00 96.94 119 VAL A N 1
ATOM 877 C CA . VAL A 1 119 ? -5.771 -5.768 13.395 1.00 96.94 119 VAL A CA 1
ATOM 878 C C . VAL A 1 119 ? -4.944 -6.844 14.100 1.00 96.94 119 VAL A C 1
ATOM 880 O O . VAL A 1 119 ? -3.757 -6.653 14.381 1.00 96.94 119 VAL A O 1
ATOM 883 N N . THR A 1 120 ? -5.528 -8.030 14.298 1.00 96.50 120 THR A N 1
ATOM 884 C CA . THR A 1 120 ? -4.837 -9.159 14.935 1.00 96.50 120 THR A CA 1
ATOM 885 C C . THR A 1 120 ? -3.619 -9.594 14.120 1.00 96.50 120 THR A C 1
ATOM 887 O O . THR A 1 120 ? -2.535 -9.788 14.675 1.00 96.50 120 THR A O 1
ATOM 890 N N . ALA A 1 121 ? -3.755 -9.717 12.797 1.00 97.56 121 ALA A N 1
ATOM 891 C CA . ALA A 1 121 ? -2.643 -10.075 11.925 1.00 97.56 121 ALA A CA 1
ATOM 892 C C . ALA A 1 121 ? -1.543 -9.013 11.911 1.00 97.56 121 ALA A C 1
ATOM 894 O O . ALA A 1 121 ? -0.375 -9.369 12.056 1.00 97.56 121 ALA A O 1
ATOM 895 N N . PHE A 1 122 ? -1.886 -7.728 11.805 1.00 97.12 122 PHE A N 1
ATOM 896 C CA . PHE A 1 122 ? -0.922 -6.625 11.849 1.00 97.12 122 PHE A CA 1
ATOM 897 C C . PHE A 1 122 ? -0.077 -6.667 13.130 1.00 97.12 122 PHE A C 1
ATOM 899 O O . PHE A 1 122 ? 1.161 -6.623 13.072 1.00 97.12 122 PHE A O 1
ATOM 906 N N . PHE A 1 123 ? -0.730 -6.865 14.280 1.00 95.75 123 PHE A N 1
ATOM 907 C CA . PHE A 1 123 ? -0.072 -7.008 15.576 1.00 95.75 123 PHE A CA 1
ATOM 908 C C . PHE A 1 123 ? 0.824 -8.256 15.654 1.00 95.75 123 PHE A C 1
ATOM 910 O O . PHE A 1 123 ? 2.002 -8.164 16.014 1.00 95.75 123 PHE A O 1
ATOM 917 N N . GLN A 1 124 ? 0.312 -9.434 15.278 1.00 96.31 124 GLN A N 1
ATOM 918 C CA . GLN A 1 124 ? 1.079 -10.685 15.353 1.00 96.31 124 GLN A CA 1
ATOM 919 C C . GLN A 1 124 ? 2.257 -10.713 14.372 1.00 96.31 124 GLN A C 1
ATOM 921 O O . GLN A 1 124 ? 3.342 -11.190 14.723 1.00 96.31 124 GLN A O 1
ATOM 926 N N . ILE A 1 125 ? 2.091 -10.147 13.172 1.00 96.25 125 ILE A N 1
ATOM 927 C CA . ILE A 1 125 ? 3.185 -9.942 12.217 1.00 96.25 125 ILE A CA 1
ATOM 928 C C . ILE A 1 125 ? 4.218 -9.013 12.849 1.00 96.25 125 ILE A C 1
ATOM 930 O O . ILE A 1 125 ? 5.399 -9.366 12.866 1.00 96.25 125 ILE A O 1
ATOM 934 N N . GLY A 1 126 ? 3.799 -7.906 13.470 1.00 94.56 126 GLY A N 1
ATOM 935 C CA . GLY A 1 126 ? 4.671 -7.002 14.229 1.00 94.56 126 GLY A CA 1
ATOM 936 C C . GLY A 1 126 ? 5.525 -7.736 15.264 1.00 94.56 126 GLY A C 1
ATOM 937 O O . GLY A 1 126 ? 6.741 -7.564 15.299 1.00 94.56 126 GLY A O 1
ATOM 938 N N . ARG A 1 127 ? 4.941 -8.674 16.010 1.00 94.50 127 ARG A N 1
ATOM 939 C CA . ARG A 1 127 ? 5.663 -9.471 17.018 1.00 94.50 127 ARG A CA 1
ATOM 940 C C . ARG A 1 127 ? 6.507 -10.620 16.467 1.00 94.50 127 ARG A C 1
ATOM 942 O O . ARG A 1 127 ? 7.357 -11.131 17.187 1.00 94.50 127 ARG A O 1
ATOM 949 N N . SER A 1 128 ? 6.287 -11.055 15.227 1.00 94.88 128 SER A N 1
ATOM 950 C CA . SER A 1 128 ? 6.980 -12.230 14.672 1.00 94.88 128 SER A CA 1
ATOM 951 C C . SER A 1 128 ? 8.465 -12.009 14.385 1.00 94.88 128 SER A C 1
ATOM 953 O O . SER A 1 128 ? 9.207 -12.977 14.277 1.00 94.88 128 SER A O 1
ATOM 955 N N 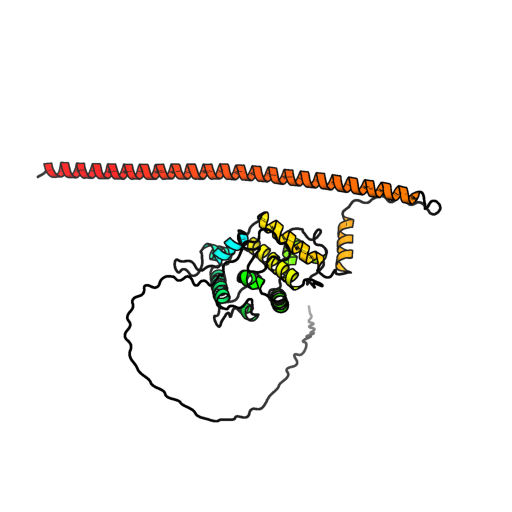. GLY A 1 129 ? 8.896 -10.759 14.193 1.00 92.31 129 GLY A N 1
ATOM 956 C CA . GLY A 1 129 ? 10.242 -10.437 13.703 1.00 92.31 129 GLY A CA 1
ATOM 957 C C . GLY A 1 129 ? 10.507 -10.827 12.238 1.00 92.31 129 GLY A C 1
ATOM 958 O O . GLY A 1 129 ? 11.533 -10.440 11.688 1.00 92.31 129 GLY A O 1
ATOM 959 N N . MET A 1 130 ? 9.588 -11.537 11.575 1.00 94.69 130 MET A N 1
ATOM 960 C CA . MET A 1 130 ? 9.743 -12.031 10.204 1.00 94.69 130 MET A CA 1
ATOM 961 C C . MET A 1 130 ? 9.155 -11.063 9.180 1.00 94.69 130 MET A C 1
ATOM 963 O O . MET A 1 130 ? 8.137 -10.428 9.433 1.00 94.69 130 MET A O 1
ATOM 967 N N . LEU A 1 131 ? 9.729 -10.964 7.983 1.00 95.44 131 LEU A N 1
ATOM 968 C CA . LEU A 1 131 ? 9.101 -10.161 6.931 1.00 95.44 131 LEU A CA 1
ATOM 969 C C . LEU A 1 131 ? 7.805 -10.803 6.416 1.00 95.44 131 LEU A C 1
ATOM 971 O O . LEU A 1 131 ? 6.804 -10.113 6.258 1.00 95.44 131 LEU A O 1
ATOM 975 N N . PHE A 1 132 ? 7.842 -12.109 6.151 1.00 97.56 132 PHE A N 1
ATOM 976 C CA . PHE A 1 132 ? 6.727 -12.859 5.584 1.00 97.56 132 PHE A CA 1
ATOM 977 C C . PHE A 1 132 ? 6.856 -14.358 5.876 1.00 97.56 132 PHE A C 1
ATOM 979 O O . PHE A 1 132 ? 7.972 -14.873 5.966 1.00 97.56 132 PHE A O 1
ATOM 986 N N . SER A 1 133 ? 5.721 -15.052 5.982 1.00 96.38 133 SER A N 1
ATOM 987 C CA . SER A 1 133 ? 5.629 -16.512 5.906 1.00 96.38 133 SER A CA 1
ATOM 988 C C . SER A 1 133 ? 4.444 -16.900 5.015 1.00 96.38 133 SER A C 1
ATOM 990 O O . SER A 1 133 ? 3.361 -16.335 5.194 1.00 96.38 133 SER A O 1
ATOM 992 N N . PRO A 1 134 ? 4.589 -17.889 4.113 1.00 95.06 134 PRO A N 1
ATOM 993 C CA . PRO A 1 134 ? 3.486 -18.361 3.274 1.00 95.06 134 PRO A CA 1
ATOM 994 C C . PRO A 1 134 ? 2.254 -18.810 4.077 1.00 95.06 134 PRO A C 1
ATOM 996 O O . PRO A 1 134 ? 1.128 -18.562 3.652 1.00 95.06 134 PRO A O 1
ATOM 999 N N . GLN A 1 135 ? 2.465 -19.370 5.275 1.00 94.00 135 GLN A N 1
ATOM 1000 C CA . GLN A 1 135 ? 1.416 -19.841 6.198 1.00 94.00 135 GLN A CA 1
ATOM 1001 C C . GLN A 1 135 ? 0.479 -18.720 6.672 1.00 94.00 135 GLN A C 1
ATOM 1003 O O . GLN A 1 135 ? -0.639 -18.976 7.110 1.00 94.00 135 GLN A O 1
ATOM 1008 N N . TRP A 1 136 ? 0.900 -17.455 6.577 1.00 96.38 136 TRP A N 1
ATOM 1009 C CA . TRP A 1 136 ? 0.048 -16.324 6.951 1.00 96.38 136 TRP A CA 1
ATOM 1010 C C . TRP A 1 136 ? -1.157 -16.173 6.016 1.00 96.38 136 TRP A C 1
ATOM 1012 O O . TRP A 1 136 ? -2.176 -15.630 6.430 1.00 96.38 136 TRP A O 1
ATOM 1022 N N . GLN A 1 137 ? -1.082 -16.706 4.790 1.00 94.69 137 GLN A N 1
ATOM 1023 C CA . GLN A 1 137 ? -2.225 -16.774 3.870 1.00 94.69 137 GLN A CA 1
ATOM 1024 C C . GLN A 1 137 ? -3.342 -17.691 4.388 1.00 94.69 137 GLN A C 1
ATOM 1026 O O . GLN A 1 137 ? -4.503 -17.512 4.028 1.00 94.69 137 GLN A O 1
ATOM 1031 N N . GLU A 1 138 ? -2.999 -18.647 5.249 1.00 92.75 138 GLU A N 1
ATOM 1032 C CA . GLU A 1 138 ? -3.943 -19.559 5.901 1.00 92.75 138 GLU A CA 1
ATOM 1033 C C . GLU A 1 138 ? -4.492 -18.970 7.211 1.00 92.75 138 GLU A C 1
ATOM 1035 O O . GLU A 1 138 ? -5.272 -19.614 7.908 1.00 92.75 138 GLU A O 1
ATOM 1040 N N . GLY A 1 139 ? -4.092 -17.743 7.568 1.00 92.19 139 GLY A N 1
ATOM 1041 C CA . GLY A 1 139 ? -4.552 -17.081 8.785 1.00 92.19 139 GLY A CA 1
ATOM 1042 C C . GLY A 1 139 ? -3.902 -17.606 10.062 1.00 92.19 139 GLY A C 1
ATOM 1043 O O . GLY A 1 139 ? -4.487 -17.469 11.133 1.00 92.19 139 GLY A O 1
ATOM 1044 N N . LYS A 1 140 ? -2.716 -18.224 9.977 1.00 95.38 140 LYS A N 1
ATOM 1045 C CA . LYS A 1 140 ? -1.960 -18.695 11.146 1.00 95.38 140 LYS A CA 1
ATOM 1046 C C . LYS A 1 140 ? -0.657 -17.919 11.290 1.00 95.38 140 LYS A C 1
ATOM 1048 O O . LYS A 1 140 ? 0.282 -18.106 10.519 1.00 95.38 140 LYS A O 1
ATOM 1053 N N . ILE A 1 141 ? -0.575 -17.059 12.304 1.00 96.25 141 ILE A N 1
ATOM 1054 C CA . ILE A 1 141 ? 0.593 -16.206 12.560 1.00 96.25 141 ILE A CA 1
ATOM 1055 C C . ILE A 1 141 ? 1.079 -16.477 13.985 1.00 96.25 141 ILE A C 1
ATOM 1057 O O . ILE A 1 141 ? 0.363 -16.232 14.949 1.00 96.25 141 ILE A O 1
ATOM 1061 N N . ARG A 1 142 ? 2.302 -17.011 14.131 1.00 92.94 142 ARG A N 1
ATOM 1062 C CA . ARG A 1 142 ? 2.891 -17.406 15.433 1.00 92.94 142 ARG A CA 1
ATOM 1063 C C . ARG A 1 142 ? 2.007 -18.371 16.243 1.00 92.94 142 ARG A C 1
ATOM 1065 O O . ARG A 1 142 ? 1.901 -18.253 17.457 1.00 92.94 142 ARG A O 1
ATOM 1072 N N . GLY A 1 143 ? 1.336 -19.299 15.560 1.00 92.88 143 GLY A N 1
ATOM 1073 C CA . GLY A 1 143 ? 0.406 -20.241 16.191 1.00 92.88 143 GLY A CA 1
ATOM 1074 C C . GLY A 1 143 ? -0.970 -19.657 16.530 1.00 92.88 143 GLY A C 1
ATOM 1075 O O . GLY A 1 143 ? -1.867 -20.427 16.850 1.00 92.88 143 GLY A O 1
ATOM 1076 N N . VAL A 1 144 ? -1.164 -18.340 16.397 1.00 96.00 144 VAL A N 1
ATOM 1077 C CA . VAL A 1 144 ? -2.454 -17.674 16.603 1.00 96.00 144 VAL A CA 1
ATOM 1078 C C . VAL A 1 144 ? -3.263 -17.716 15.311 1.00 96.00 144 VAL A C 1
ATOM 1080 O O . VAL A 1 144 ? -2.767 -17.337 14.246 1.00 96.00 144 VAL A O 1
ATOM 1083 N N . THR A 1 145 ? -4.515 -18.157 15.412 1.00 95.50 145 THR A N 1
ATOM 1084 C CA . THR A 1 145 ? -5.478 -18.123 14.309 1.00 95.50 145 THR A CA 1
ATOM 1085 C C . THR A 1 145 ? -6.056 -16.717 14.190 1.00 95.50 145 THR A C 1
ATOM 1087 O O . THR A 1 145 ? -6.846 -16.292 15.026 1.00 95.50 145 THR A O 1
ATOM 1090 N N . THR A 1 146 ? -5.671 -15.989 13.147 1.00 94.06 146 THR A N 1
ATOM 1091 C CA . THR A 1 146 ? -6.145 -14.627 12.862 1.00 94.06 146 THR A CA 1
ATOM 1092 C C . THR A 1 146 ? -7.389 -14.611 11.975 1.00 94.06 146 THR A C 1
ATOM 1094 O O . THR A 1 146 ? -7.987 -13.560 11.783 1.00 94.06 146 THR A O 1
ATOM 1097 N N . GLY A 1 147 ? -7.798 -15.764 11.435 1.00 92.25 147 GLY A N 1
ATOM 1098 C CA . GLY A 1 147 ? -8.873 -15.878 10.448 1.00 92.25 147 GLY A CA 1
ATOM 1099 C C . GLY A 1 147 ? -8.376 -15.695 9.011 1.00 92.25 147 GLY A C 1
ATOM 1100 O O . GLY A 1 147 ? -7.207 -15.389 8.777 1.00 92.25 147 GLY A O 1
ATOM 1101 N N . TRP A 1 148 ? -9.262 -15.918 8.038 1.00 94.12 148 TRP A N 1
ATOM 1102 C CA . TRP A 1 148 ? -8.923 -15.800 6.619 1.00 94.12 148 TRP A CA 1
ATO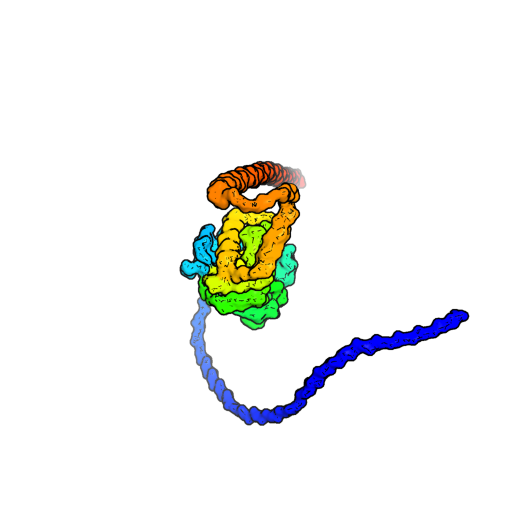M 1103 C C . TRP A 1 148 ? -8.755 -14.332 6.213 1.00 94.12 148 TRP A C 1
ATOM 1105 O O . TRP A 1 148 ? -9.648 -13.515 6.437 1.00 94.12 148 TRP A O 1
ATOM 1115 N N . ILE A 1 149 ? -7.619 -14.008 5.589 1.00 96.06 149 ILE A N 1
ATOM 1116 C CA . ILE A 1 149 ? -7.277 -12.648 5.160 1.00 96.06 149 ILE A CA 1
ATOM 1117 C C . ILE A 1 149 ? -7.020 -12.660 3.649 1.00 96.06 149 ILE A C 1
ATOM 1119 O O . ILE A 1 149 ? -6.140 -13.394 3.191 1.00 96.06 149 ILE A O 1
ATOM 1123 N N . PRO A 1 150 ? -7.722 -11.831 2.852 1.00 96.81 150 PRO A N 1
ATOM 1124 C CA . PRO A 1 150 ? -7.417 -11.681 1.435 1.00 96.81 150 PRO A CA 1
ATOM 1125 C C . PRO A 1 150 ? -5.949 -11.302 1.221 1.00 96.81 150 PRO A C 1
ATOM 1127 O O . PRO A 1 150 ? -5.454 -10.367 1.849 1.00 96.81 150 PRO A O 1
ATOM 1130 N N . LYS A 1 151 ? -5.264 -11.958 0.277 1.00 97.06 151 LYS A N 1
ATOM 1131 C CA . LYS A 1 151 ? -3.834 -11.728 -0.027 1.00 97.06 151 LYS A CA 1
ATOM 1132 C C . LYS A 1 151 ? -3.482 -10.248 -0.213 1.00 97.06 151 LYS A C 1
ATOM 1134 O O . LYS A 1 151 ? -2.492 -9.759 0.324 1.00 97.06 151 LYS A O 1
ATOM 1139 N N . ALA A 1 152 ? -4.344 -9.527 -0.927 1.00 95.44 152 ALA A N 1
ATOM 1140 C CA . ALA A 1 152 ? -4.207 -8.097 -1.178 1.00 95.44 152 ALA A CA 1
ATOM 1141 C C . ALA A 1 152 ? -4.255 -7.232 0.096 1.00 95.44 152 ALA A C 1
ATOM 1143 O O . ALA A 1 152 ? -3.652 -6.164 0.118 1.00 95.44 152 ALA A O 1
ATOM 1144 N N . LEU A 1 153 ? -4.967 -7.674 1.138 1.00 97.38 153 LEU A N 1
ATOM 1145 C CA . LEU A 1 153 ? -5.040 -6.986 2.429 1.00 97.38 153 LEU A CA 1
ATOM 1146 C C . LEU A 1 153 ? -3.957 -7.476 3.393 1.00 97.38 153 LEU A C 1
ATOM 1148 O O . LEU A 1 153 ? -3.414 -6.667 4.136 1.00 97.38 153 LEU A O 1
ATOM 1152 N N . LEU A 1 154 ? -3.555 -8.750 3.316 1.00 98.00 154 LEU A N 1
ATOM 1153 C CA . LEU A 1 154 ? -2.384 -9.261 4.036 1.00 98.00 154 LEU A CA 1
ATOM 1154 C C . LEU A 1 154 ? -1.118 -8.475 3.664 1.00 98.00 154 LEU A C 1
ATOM 1156 O O . LEU A 1 154 ? -0.288 -8.201 4.527 1.00 98.00 154 LEU A O 1
ATOM 1160 N N . LEU A 1 155 ? -1.007 -8.047 2.401 1.00 98.19 155 LEU A N 1
ATOM 1161 C CA . LEU A 1 155 ? 0.043 -7.136 1.948 1.00 98.19 155 LEU A CA 1
ATOM 1162 C C . LEU A 1 155 ? 0.100 -5.850 2.785 1.00 98.19 155 LEU A C 1
ATOM 1164 O O . LEU A 1 155 ? 1.200 -5.399 3.088 1.00 98.19 155 LEU A O 1
ATOM 1168 N N . LEU A 1 156 ? -1.046 -5.268 3.156 1.00 97.62 156 LEU A N 1
ATOM 1169 C CA . LEU A 1 156 ? -1.125 -4.046 3.969 1.00 97.62 156 LEU A CA 1
ATOM 1170 C C . LEU A 1 156 ? -0.731 -4.297 5.428 1.00 97.62 156 LEU A C 1
ATOM 1172 O O . LEU A 1 156 ? -0.284 -3.375 6.103 1.00 97.62 156 LEU A O 1
ATOM 1176 N N . CYS A 1 157 ? -0.828 -5.546 5.894 1.00 97.81 157 CYS A N 1
ATOM 1177 C CA . CYS A 1 157 ? -0.414 -5.925 7.240 1.00 97.81 157 CYS A CA 1
ATOM 1178 C C . CYS A 1 157 ? 1.112 -6.073 7.403 1.00 97.81 157 CYS A C 1
ATOM 1180 O O . CYS A 1 157 ? 1.597 -6.232 8.524 1.00 97.81 157 CYS A O 1
ATOM 1182 N N . LEU A 1 158 ? 1.874 -6.071 6.300 1.00 97.19 158 LEU A N 1
ATOM 1183 C CA . LEU A 1 158 ? 3.333 -6.165 6.341 1.00 97.19 158 LEU A CA 1
ATOM 1184 C C . LEU A 1 158 ? 3.959 -4.839 6.784 1.00 97.19 158 LEU A C 1
ATOM 1186 O O . LEU A 1 158 ? 3.482 -3.761 6.428 1.00 97.19 158 LEU A O 1
ATOM 1190 N N . HIS A 1 159 ? 5.064 -4.936 7.517 1.00 94.88 159 HIS A N 1
ATOM 1191 C CA . HIS A 1 159 ? 5.725 -3.792 8.142 1.00 94.88 159 HIS A CA 1
ATOM 1192 C C . HIS A 1 159 ? 6.881 -3.252 7.313 1.00 94.88 159 HIS A C 1
ATOM 1194 O O . HIS A 1 159 ? 7.832 -3.981 7.012 1.00 94.88 159 HIS A O 1
ATOM 1200 N N . GLU A 1 160 ? 6.826 -1.967 6.978 1.00 94.00 160 GLU A N 1
ATOM 1201 C CA . GLU A 1 160 ? 7.687 -1.365 5.966 1.00 94.00 160 GLU A CA 1
ATOM 1202 C C . GLU A 1 160 ? 9.184 -1.378 6.312 1.00 94.00 160 GLU A C 1
ATOM 1204 O O . GLU A 1 160 ? 10.021 -1.600 5.434 1.00 94.00 160 GLU A O 1
ATOM 1209 N N . GLN A 1 161 ? 9.542 -1.264 7.595 1.00 91.44 161 GLN A N 1
ATOM 1210 C CA . GLN A 1 161 ? 10.928 -1.345 8.077 1.00 91.44 161 GLN A CA 1
ATOM 1211 C C . GLN A 1 161 ? 11.610 -2.663 7.702 1.00 91.44 161 GLN A C 1
ATOM 1213 O O . GLN A 1 161 ? 12.833 -2.738 7.575 1.00 91.44 161 GLN A O 1
ATOM 1218 N N . ARG A 1 162 ? 10.832 -3.734 7.513 1.00 93.56 162 ARG A N 1
ATOM 1219 C CA . ARG A 1 162 ? 11.379 -5.059 7.208 1.00 93.56 162 ARG A CA 1
ATOM 1220 C C . ARG A 1 162 ? 11.779 -5.192 5.743 1.00 93.56 162 ARG A C 1
ATOM 1222 O O . ARG A 1 162 ? 12.668 -5.988 5.440 1.00 93.56 162 ARG A O 1
ATOM 1229 N N . PHE A 1 163 ? 11.208 -4.387 4.844 1.00 95.19 163 PHE A N 1
ATOM 1230 C CA . PHE A 1 163 ? 11.593 -4.407 3.432 1.00 95.19 163 PHE A CA 1
ATOM 1231 C C . PHE A 1 163 ? 12.997 -3.849 3.203 1.00 95.19 163 PHE A C 1
ATOM 1233 O O . PHE A 1 163 ? 13.666 -4.271 2.262 1.00 95.19 163 PHE A O 1
ATOM 1240 N N . VAL A 1 164 ? 13.500 -2.966 4.075 1.00 92.19 164 VAL A N 1
ATOM 1241 C CA . VAL A 1 164 ? 14.859 -2.407 3.959 1.00 92.19 164 VAL A CA 1
ATOM 1242 C C . VAL A 1 164 ? 15.902 -3.529 3.883 1.00 92.19 164 VAL A C 1
ATOM 1244 O O . VAL A 1 164 ? 16.741 -3.521 2.979 1.00 92.19 164 VAL A O 1
ATOM 1247 N N . ARG A 1 165 ? 15.784 -4.536 4.760 1.00 91.12 165 ARG A N 1
ATOM 1248 C CA . ARG A 1 165 ? 16.737 -5.653 4.922 1.00 91.12 165 ARG A CA 1
ATOM 1249 C C . ARG A 1 165 ? 16.366 -6.919 4.141 1.00 91.12 165 ARG A C 1
ATOM 1251 O O . ARG A 1 165 ? 17.056 -7.928 4.249 1.00 91.12 165 ARG A O 1
ATOM 1258 N N . ALA A 1 166 ? 15.273 -6.890 3.386 1.00 95.31 166 ALA A N 1
ATOM 1259 C CA . ALA A 1 166 ? 14.787 -8.050 2.653 1.00 95.31 166 ALA A CA 1
ATOM 1260 C C . ALA A 1 166 ? 15.743 -8.436 1.515 1.00 95.31 166 ALA A C 1
ATOM 1262 O O . ALA A 1 166 ? 16.136 -7.585 0.713 1.00 95.31 166 ALA A O 1
ATOM 1263 N N . ASN A 1 167 ? 16.081 -9.723 1.426 1.00 95.94 167 ASN A N 1
ATOM 1264 C CA . ASN A 1 167 ? 16.844 -10.257 0.301 1.00 95.94 167 ASN A CA 1
ATOM 1265 C C . ASN A 1 167 ? 15.932 -10.555 -0.904 1.00 95.94 167 ASN A C 1
ATOM 1267 O O . ASN A 1 167 ? 14.706 -10.601 -0.791 1.00 95.94 167 ASN A O 1
ATOM 1271 N N . GLU A 1 168 ? 16.546 -10.768 -2.067 1.00 96.75 168 GLU A N 1
ATOM 1272 C CA . GLU A 1 168 ? 15.834 -10.995 -3.328 1.00 96.75 168 GLU A CA 1
ATOM 1273 C C . GLU A 1 168 ? 14.893 -12.210 -3.286 1.00 96.75 168 GLU A C 1
ATOM 1275 O O . GLU A 1 168 ? 13.767 -12.118 -3.770 1.00 96.75 168 GLU A O 1
ATOM 1280 N N . ALA A 1 169 ? 15.324 -13.324 -2.686 1.00 97.06 169 ALA A N 1
ATOM 1281 C CA . ALA A 1 169 ? 14.539 -14.555 -2.632 1.00 97.06 169 ALA A CA 1
ATOM 1282 C C . ALA A 1 169 ? 13.259 -14.378 -1.800 1.00 97.06 169 ALA A C 1
ATOM 1284 O O . ALA A 1 169 ? 12.176 -14.762 -2.241 1.00 97.06 169 ALA A O 1
ATOM 1285 N N . THR A 1 170 ? 13.361 -13.737 -0.631 1.00 97.62 170 THR A N 1
ATOM 1286 C CA . THR A 1 170 ? 12.199 -13.421 0.209 1.00 97.62 170 THR A CA 1
ATOM 1287 C C . THR A 1 170 ? 11.232 -12.484 -0.516 1.00 97.62 170 THR A C 1
ATOM 1289 O O . THR A 1 170 ? 10.026 -12.715 -0.490 1.00 97.62 170 THR A O 1
ATOM 1292 N N . LEU A 1 171 ? 11.744 -11.448 -1.190 1.00 98.12 171 LEU A N 1
ATOM 1293 C CA . LEU A 1 171 ? 10.922 -10.495 -1.943 1.00 98.12 171 LEU A CA 1
ATOM 1294 C C . LEU A 1 171 ? 10.175 -11.169 -3.104 1.00 98.12 171 LEU A C 1
ATOM 1296 O O . LEU A 1 171 ? 8.975 -10.953 -3.267 1.00 98.12 171 LEU A O 1
ATOM 1300 N N . ALA A 1 172 ? 10.858 -12.027 -3.866 1.00 97.81 172 ALA A N 1
ATOM 1301 C CA . ALA A 1 172 ? 10.244 -12.807 -4.939 1.00 97.81 172 ALA A CA 1
ATOM 1302 C C . ALA A 1 172 ? 9.149 -13.749 -4.409 1.00 97.81 172 ALA A C 1
ATOM 1304 O O . ALA A 1 172 ? 8.085 -13.863 -5.020 1.00 97.81 172 ALA A O 1
ATOM 1305 N N . GLY A 1 173 ? 9.387 -14.380 -3.252 1.00 97.69 173 GLY A N 1
ATOM 1306 C CA . GLY A 1 173 ? 8.394 -15.201 -2.558 1.00 97.69 173 GLY A CA 1
ATOM 1307 C C . GLY A 1 173 ? 7.130 -14.411 -2.217 1.00 97.69 173 GLY A C 1
ATOM 1308 O O . GLY A 1 173 ? 6.041 -14.828 -2.592 1.00 97.69 173 GLY A O 1
ATOM 1309 N N . ILE A 1 174 ? 7.274 -13.227 -1.610 1.00 98.25 174 ILE A N 1
ATOM 1310 C CA . ILE A 1 174 ? 6.147 -12.333 -1.281 1.00 98.25 174 ILE A CA 1
ATOM 1311 C C . ILE A 1 174 ? 5.356 -11.952 -2.534 1.00 98.25 174 ILE A C 1
ATOM 1313 O O . ILE A 1 174 ? 4.128 -12.023 -2.531 1.00 98.25 174 ILE A O 1
ATOM 1317 N N . ILE A 1 175 ? 6.050 -11.561 -3.608 1.00 98.12 175 ILE A N 1
ATOM 1318 C CA . ILE A 1 175 ? 5.419 -11.148 -4.867 1.00 98.12 175 ILE A CA 1
ATOM 1319 C C . ILE A 1 175 ? 4.567 -12.268 -5.454 1.00 98.12 175 ILE A C 1
ATOM 1321 O O . ILE A 1 175 ? 3.407 -12.041 -5.804 1.00 98.12 175 ILE A O 1
ATOM 1325 N N . LYS A 1 176 ? 5.127 -13.479 -5.521 1.00 97.75 176 LYS A N 1
ATOM 1326 C CA . LYS A 1 176 ? 4.433 -14.659 -6.034 1.00 97.75 176 LYS A CA 1
ATOM 1327 C C . LYS A 1 176 ? 3.242 -15.030 -5.153 1.00 97.75 176 LYS A C 1
ATOM 1329 O O . LYS A 1 176 ? 2.130 -15.195 -5.649 1.00 97.75 176 LYS A O 1
ATOM 1334 N N . ASP A 1 177 ? 3.473 -15.139 -3.852 1.00 97.75 177 ASP A N 1
ATOM 1335 C CA . ASP A 1 177 ? 2.500 -15.660 -2.898 1.00 97.75 177 ASP A CA 1
ATOM 1336 C C . ASP A 1 177 ? 1.300 -14.726 -2.724 1.00 97.75 177 ASP A C 1
ATOM 1338 O O . ASP A 1 177 ? 0.160 -15.193 -2.634 1.00 97.75 177 ASP A O 1
ATOM 1342 N N . LEU A 1 178 ? 1.535 -13.410 -2.747 1.00 97.81 178 LEU A N 1
ATOM 1343 C CA . LEU A 1 178 ? 0.491 -12.389 -2.632 1.00 97.81 178 LEU A CA 1
ATOM 1344 C C . LEU A 1 178 ? -0.065 -11.914 -3.985 1.00 97.81 178 LEU A C 1
ATOM 1346 O O . LEU A 1 178 ? -1.016 -11.133 -4.001 1.00 97.81 178 LEU A O 1
ATOM 1350 N N . GLY A 1 179 ? 0.481 -12.397 -5.106 1.00 97.44 179 GLY A N 1
ATOM 1351 C CA . GLY A 1 179 ? 0.006 -12.082 -6.456 1.00 97.44 179 GLY A CA 1
ATOM 1352 C C . GLY A 1 179 ? 0.230 -10.624 -6.865 1.00 97.44 179 GLY A C 1
ATOM 1353 O O . GLY A 1 179 ? -0.644 -10.019 -7.484 1.00 97.44 179 GLY A O 1
ATOM 1354 N N . LEU A 1 180 ? 1.374 -10.037 -6.501 1.00 98.06 180 LEU A N 1
ATOM 1355 C CA . LEU A 1 180 ? 1.591 -8.591 -6.633 1.00 98.06 180 LEU A CA 1
ATOM 1356 C C . LEU A 1 180 ? 1.694 -8.107 -8.083 1.00 98.06 180 LEU A C 1
ATOM 1358 O O . LEU A 1 180 ? 1.242 -6.995 -8.357 1.00 98.06 180 LEU A O 1
ATOM 1362 N N . CYS A 1 181 ? 2.155 -8.946 -9.018 1.00 97.69 181 CYS A N 1
ATOM 1363 C CA . CYS A 1 181 ? 2.192 -8.589 -10.440 1.00 97.69 181 CYS A CA 1
ATOM 1364 C C . CYS A 1 181 ? 0.802 -8.187 -10.953 1.00 97.69 181 CYS A C 1
ATOM 1366 O O . CYS A 1 181 ? 0.668 -7.167 -11.629 1.00 97.69 181 CYS A O 1
ATOM 1368 N N . GLN A 1 182 ? -0.237 -8.941 -10.564 1.00 97.69 182 GLN A N 1
ATOM 1369 C CA . GLN A 1 182 ? -1.619 -8.644 -10.940 1.00 97.69 182 GLN A CA 1
ATOM 1370 C C . GLN A 1 182 ? -2.078 -7.315 -10.336 1.00 97.69 182 GLN A C 1
ATOM 1372 O O . GLN A 1 182 ? -2.659 -6.496 -11.035 1.00 97.69 182 GLN A O 1
ATOM 1377 N N . ILE A 1 183 ? -1.764 -7.064 -9.060 1.00 98.19 183 ILE A N 1
ATOM 1378 C CA . ILE A 1 183 ? -2.136 -5.819 -8.372 1.00 98.19 183 ILE A CA 1
ATOM 1379 C C . ILE A 1 183 ? -1.514 -4.600 -9.063 1.00 98.19 183 ILE A C 1
ATOM 1381 O O . ILE A 1 183 ? -2.179 -3.580 -9.238 1.00 98.19 183 ILE A O 1
ATOM 1385 N N . VAL A 1 184 ? -0.246 -4.699 -9.467 1.00 98.38 184 VAL A N 1
ATOM 1386 C CA . VAL A 1 184 ? 0.423 -3.625 -10.207 1.00 98.38 184 VAL A CA 1
ATOM 1387 C C . VAL A 1 184 ? -0.161 -3.481 -11.612 1.00 98.38 184 VAL A C 1
ATOM 1389 O O . VAL A 1 184 ? -0.406 -2.356 -12.037 1.00 98.38 184 VAL A O 1
ATOM 1392 N N . GLY A 1 185 ? -0.448 -4.582 -12.311 1.00 98.00 185 GLY A N 1
ATOM 1393 C CA . GLY A 1 185 ? -1.131 -4.549 -13.609 1.00 98.00 185 GLY A CA 1
ATOM 1394 C C . GLY A 1 185 ? -2.495 -3.850 -13.542 1.00 98.00 185 GLY A C 1
ATOM 1395 O O . GLY A 1 185 ? -2.763 -2.950 -14.337 1.00 98.00 185 GLY A O 1
ATOM 1396 N N . ASP A 1 186 ? -3.310 -4.183 -12.537 1.00 97.62 186 ASP A N 1
ATOM 1397 C CA . ASP A 1 186 ? -4.593 -3.526 -12.261 1.00 97.62 186 ASP A CA 1
ATOM 1398 C C . ASP A 1 186 ? -4.401 -2.017 -12.037 1.00 97.62 186 ASP A C 1
ATOM 1400 O O . ASP A 1 186 ? -5.140 -1.211 -12.599 1.00 97.62 186 ASP A O 1
ATOM 1404 N N . SER A 1 187 ? -3.373 -1.627 -11.269 1.00 97.75 187 SER A N 1
ATOM 1405 C CA . SER A 1 187 ? -3.064 -0.217 -10.997 1.00 97.75 187 SER A CA 1
ATOM 1406 C C . SER A 1 187 ? -2.661 0.561 -12.254 1.00 97.75 187 SER A C 1
ATOM 1408 O O . SER A 1 187 ? -3.132 1.677 -12.467 1.00 97.75 187 SER A O 1
ATOM 1410 N N . ILE A 1 188 ? -1.849 -0.041 -13.131 1.00 98.12 188 ILE A N 1
ATOM 1411 C CA . ILE A 1 188 ? -1.414 0.573 -14.393 1.00 98.12 188 ILE A CA 1
ATOM 1412 C C . ILE A 1 188 ? -2.619 0.806 -15.306 1.00 98.12 188 ILE A C 1
ATOM 1414 O O . ILE A 1 188 ? -2.738 1.882 -15.891 1.00 98.12 188 ILE A O 1
ATOM 1418 N N . ASN A 1 189 ? -3.5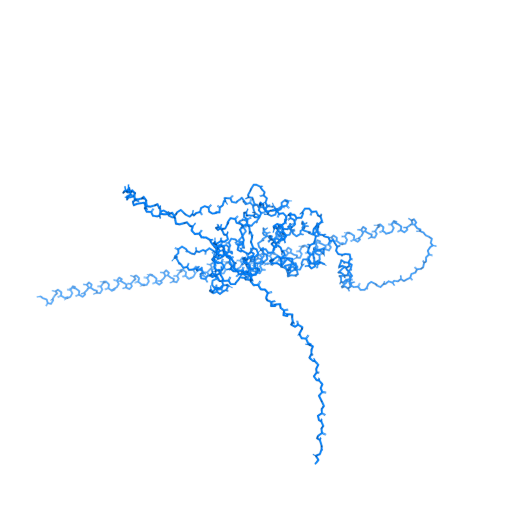17 -0.175 -15.402 1.00 96.75 189 ASN A N 1
ATOM 1419 C CA . ASN A 1 189 ? -4.728 -0.070 -16.210 1.00 96.75 189 ASN A CA 1
ATOM 1420 C C . ASN A 1 189 ? -5.691 0.983 -15.643 1.00 96.75 189 ASN A C 1
ATOM 1422 O O . ASN A 1 189 ? -6.172 1.845 -16.375 1.00 96.75 189 ASN A O 1
ATOM 1426 N N . GLU A 1 190 ? -5.948 0.952 -14.333 1.00 96.81 190 GLU A N 1
ATOM 1427 C CA . GLU A 1 190 ? -6.880 1.875 -13.680 1.00 96.81 190 GLU A CA 1
ATOM 1428 C C . GLU A 1 190 ? -6.423 3.333 -13.772 1.00 96.81 190 GLU A C 1
ATOM 1430 O O . GLU A 1 190 ? -7.238 4.229 -13.988 1.00 96.81 190 GLU A O 1
ATOM 1435 N N . TRP A 1 191 ? -5.118 3.576 -13.665 1.00 96.88 191 TRP A N 1
ATOM 1436 C CA . TRP A 1 191 ? -4.549 4.914 -13.793 1.00 96.88 191 TRP A CA 1
ATOM 1437 C C . TRP A 1 191 ? -4.192 5.303 -15.233 1.00 96.88 191 TRP A C 1
ATOM 1439 O O . TRP A 1 191 ? -3.616 6.372 -15.440 1.00 96.88 191 TRP A O 1
ATOM 1449 N N . ARG A 1 192 ? -4.530 4.463 -16.226 1.00 96.38 192 ARG A N 1
ATOM 1450 C CA . ARG A 1 192 ? -4.266 4.691 -17.660 1.00 96.38 192 ARG A CA 1
ATOM 1451 C C . ARG A 1 192 ? -2.791 4.985 -17.958 1.00 96.38 192 ARG A C 1
ATOM 1453 O O . ARG A 1 192 ? -2.445 5.906 -18.697 1.00 96.38 192 ARG A O 1
ATOM 1460 N N . LEU A 1 193 ? -1.904 4.223 -17.323 1.00 96.62 193 LEU A N 1
ATOM 1461 C CA . LEU A 1 193 ? -0.451 4.352 -17.462 1.00 96.62 193 LEU A CA 1
ATOM 1462 C C . LEU A 1 193 ? 0.149 3.333 -18.437 1.00 96.62 193 LEU A C 1
ATOM 1464 O O . LEU A 1 193 ? 1.369 3.244 -18.577 1.00 96.62 193 LEU A O 1
ATOM 1468 N N . ASP A 1 194 ? -0.695 2.559 -19.105 1.00 95.38 194 ASP A N 1
ATOM 1469 C CA . ASP A 1 194 ? -0.327 1.473 -20.003 1.00 95.38 194 ASP A CA 1
ATOM 1470 C C . ASP A 1 194 ? 0.542 1.939 -21.178 1.00 95.38 194 ASP A C 1
ATOM 1472 O O . ASP A 1 194 ? 1.497 1.240 -21.524 1.00 95.38 194 ASP A O 1
ATOM 1476 N N . ARG A 1 195 ? 0.275 3.140 -21.714 1.00 93.19 195 ARG A N 1
ATOM 1477 C CA . ARG A 1 195 ? 1.092 3.782 -22.757 1.00 93.19 195 ARG A CA 1
ATOM 1478 C C . ARG A 1 195 ? 2.466 4.202 -22.235 1.00 93.19 195 ARG A C 1
ATOM 1480 O O . ARG A 1 195 ? 3.476 4.016 -22.906 1.00 93.19 195 ARG A O 1
ATOM 1487 N N . LYS A 1 196 ? 2.518 4.761 -21.021 1.00 96.50 196 LYS A N 1
ATOM 1488 C CA . LYS A 1 196 ? 3.759 5.280 -20.426 1.00 96.50 196 LYS A CA 1
ATOM 1489 C C . LYS A 1 196 ? 4.697 4.164 -19.966 1.00 96.50 196 LYS A C 1
ATOM 1491 O O . LYS A 1 196 ? 5.912 4.305 -20.075 1.00 96.50 196 LYS A O 1
ATOM 1496 N N . PHE A 1 197 ? 4.144 3.060 -19.471 1.00 96.94 197 PHE A N 1
ATOM 1497 C CA . PHE A 1 197 ? 4.898 1.912 -18.970 1.00 96.94 197 PHE A CA 1
ATOM 1498 C C . PHE A 1 197 ? 4.583 0.649 -19.778 1.00 96.94 197 PHE A C 1
ATOM 1500 O O . PHE A 1 197 ? 4.161 -0.374 -19.234 1.00 96.94 197 PHE A O 1
ATOM 1507 N N . ILE A 1 198 ? 4.792 0.725 -21.097 1.00 94.81 198 ILE A N 1
ATOM 1508 C CA . ILE A 1 198 ? 4.432 -0.335 -22.052 1.00 94.81 198 ILE A CA 1
ATOM 1509 C C . ILE A 1 198 ? 5.108 -1.684 -21.763 1.00 94.81 198 ILE A C 1
ATOM 1511 O O . ILE A 1 198 ? 4.514 -2.745 -21.971 1.00 94.81 198 ILE A O 1
ATOM 1515 N N . ASN A 1 199 ? 6.339 -1.677 -21.240 1.00 95.25 199 ASN A N 1
ATOM 1516 C CA . ASN A 1 199 ? 7.039 -2.921 -20.919 1.00 95.25 199 ASN A CA 1
ATOM 1517 C C . ASN A 1 199 ? 6.403 -3.617 -19.713 1.00 95.25 199 ASN A C 1
ATOM 1519 O O . ASN A 1 199 ? 6.404 -4.841 -19.650 1.00 95.25 199 ASN A O 1
ATOM 1523 N N . LEU A 1 200 ? 5.848 -2.862 -18.763 1.00 96.44 200 LEU A N 1
ATOM 1524 C CA . LEU A 1 200 ? 5.091 -3.439 -17.655 1.00 96.44 200 LEU A CA 1
ATOM 1525 C C . LEU A 1 200 ? 3.704 -3.882 -18.128 1.00 96.44 200 LEU A C 1
ATOM 1527 O O . LEU A 1 200 ? 3.337 -5.034 -17.936 1.00 96.44 200 LEU A O 1
ATOM 1531 N N . SER A 1 201 ? 2.963 -3.027 -18.834 1.00 95.31 201 SER A N 1
ATOM 1532 C CA . SER A 1 201 ? 1.590 -3.340 -19.259 1.00 95.31 201 SER A CA 1
ATOM 1533 C C . SER A 1 201 ? 1.495 -4.531 -20.228 1.00 95.31 201 SER A C 1
ATOM 1535 O O . SER A 1 201 ? 0.462 -5.199 -20.304 1.00 95.31 201 SER A O 1
ATOM 1537 N N . SER A 1 202 ? 2.565 -4.842 -20.962 1.00 92.62 202 SER A N 1
ATOM 1538 C CA . SER A 1 202 ? 2.635 -5.991 -21.878 1.00 92.62 202 SER A CA 1
ATOM 1539 C C . SER A 1 202 ? 2.986 -7.332 -21.213 1.00 92.62 202 SER A C 1
ATOM 1541 O O . SER A 1 202 ? 2.987 -8.357 -21.899 1.00 92.62 202 SER A O 1
ATOM 1543 N N . ASN A 1 203 ? 3.269 -7.359 -19.907 1.00 91.44 203 ASN A N 1
ATOM 1544 C CA . ASN A 1 203 ? 3.657 -8.562 -19.172 1.00 91.44 203 ASN A CA 1
ATOM 1545 C C . ASN A 1 203 ? 2.612 -8.935 -18.107 1.00 91.44 203 ASN A C 1
ATOM 1547 O O . ASN A 1 203 ? 2.196 -8.099 -17.314 1.00 91.44 203 ASN A O 1
ATOM 1551 N N . THR A 1 204 ? 2.235 -10.215 -18.038 1.00 89.75 204 THR A N 1
ATOM 1552 C CA . THR A 1 204 ? 1.363 -10.749 -16.969 1.00 89.75 204 THR A CA 1
ATOM 1553 C C . THR A 1 204 ? 2.139 -11.123 -15.705 1.00 89.75 204 THR A C 1
ATOM 1555 O O . THR A 1 204 ? 1.587 -11.125 -14.608 1.00 89.75 204 THR A O 1
ATOM 1558 N N . ALA A 1 205 ? 3.430 -11.423 -15.851 1.00 94.94 205 ALA A N 1
ATOM 1559 C CA . ALA A 1 205 ? 4.358 -11.686 -14.761 1.00 94.94 205 ALA A CA 1
ATOM 1560 C C . ALA A 1 205 ? 5.686 -10.983 -15.049 1.00 94.94 205 ALA A C 1
ATOM 1562 O O . ALA A 1 205 ? 6.272 -11.148 -16.123 1.00 94.94 205 ALA A O 1
ATOM 1563 N N . TYR A 1 206 ? 6.176 -10.195 -14.095 1.00 96.06 206 TYR A N 1
ATOM 1564 C CA . TYR A 1 206 ? 7.397 -9.424 -14.292 1.00 96.06 206 TYR A CA 1
ATOM 1565 C C . TYR A 1 206 ? 8.633 -10.290 -14.064 1.00 96.06 206 TYR A C 1
ATOM 1567 O O . TYR A 1 206 ? 8.808 -10.913 -13.021 1.00 96.06 206 TYR A O 1
ATOM 1575 N N . THR A 1 207 ? 9.525 -10.311 -15.054 1.00 96.38 207 THR A N 1
ATOM 1576 C CA . THR A 1 207 ? 10.854 -10.916 -14.922 1.00 96.38 207 THR A CA 1
ATOM 1577 C C . THR A 1 207 ? 11.899 -9.819 -15.049 1.00 96.38 207 THR A C 1
ATOM 1579 O O . THR A 1 207 ? 12.108 -9.292 -16.141 1.00 96.38 207 THR A O 1
ATOM 1582 N N . PHE A 1 208 ? 12.563 -9.468 -13.949 1.00 97.19 208 PHE A N 1
ATOM 1583 C CA . PHE A 1 208 ? 13.594 -8.427 -13.945 1.00 97.19 208 PHE A CA 1
ATOM 1584 C C . PHE A 1 208 ? 14.971 -9.005 -14.275 1.00 97.19 208 PHE A C 1
ATOM 1586 O O . PHE A 1 208 ? 15.364 -10.059 -13.772 1.00 97.19 208 PHE A O 1
ATOM 1593 N N . THR A 1 209 ? 15.716 -8.310 -15.133 1.00 94.69 209 THR A N 1
ATOM 1594 C CA . THR A 1 209 ? 17.027 -8.776 -15.623 1.00 94.69 209 THR A CA 1
ATOM 1595 C C . THR A 1 209 ? 18.197 -8.248 -14.795 1.00 94.69 209 THR A C 1
ATOM 1597 O O . THR A 1 209 ? 19.204 -8.936 -14.641 1.00 94.69 209 THR A O 1
ATOM 1600 N N . LYS A 1 210 ? 18.056 -7.047 -14.228 1.00 94.94 210 LYS A N 1
ATOM 1601 C CA . LYS A 1 210 ? 19.047 -6.366 -13.383 1.00 94.94 210 LYS A CA 1
ATOM 1602 C C . LYS A 1 210 ? 18.339 -5.745 -12.182 1.00 94.94 210 LYS A C 1
ATOM 1604 O O . LYS A 1 210 ? 17.129 -5.548 -12.225 1.00 94.94 210 LYS A O 1
ATOM 1609 N N . ASN A 1 211 ? 19.091 -5.436 -11.121 1.00 95.12 211 ASN A N 1
ATOM 1610 C CA . ASN A 1 211 ? 18.578 -4.747 -9.929 1.00 95.12 211 ASN A CA 1
ATOM 1611 C C . ASN A 1 211 ? 17.285 -5.375 -9.367 1.00 95.12 211 ASN A C 1
ATOM 1613 O O . ASN A 1 211 ? 16.363 -4.674 -8.956 1.00 95.12 211 ASN A O 1
ATOM 1617 N N . LYS A 1 212 ? 17.200 -6.710 -9.362 1.00 96.75 212 LYS A N 1
ATOM 1618 C CA . LYS A 1 212 ? 15.956 -7.441 -9.080 1.00 96.75 212 LYS A CA 1
ATOM 1619 C C . LYS A 1 212 ? 15.371 -7.105 -7.712 1.00 96.75 212 LYS A C 1
ATOM 1621 O O . LYS A 1 212 ? 14.198 -6.769 -7.624 1.00 96.75 212 LYS A O 1
ATOM 1626 N N . ALA A 1 213 ? 16.197 -7.097 -6.663 1.00 96.69 213 ALA A N 1
ATOM 1627 C CA . ALA A 1 213 ? 15.757 -6.719 -5.320 1.00 96.69 213 ALA A CA 1
ATOM 1628 C C . ALA A 1 213 ? 15.138 -5.308 -5.271 1.00 96.69 213 ALA A C 1
ATOM 1630 O O . ALA A 1 213 ? 14.142 -5.095 -4.586 1.00 96.69 213 ALA A O 1
ATOM 1631 N N . VAL A 1 214 ? 15.694 -4.352 -6.021 1.00 96.75 214 VAL A N 1
ATOM 1632 C CA . VAL A 1 214 ? 15.153 -2.989 -6.129 1.00 96.75 214 VAL A CA 1
ATOM 1633 C C . VAL A 1 214 ? 13.809 -2.987 -6.856 1.00 96.75 214 VAL A C 1
ATOM 1635 O O . VAL A 1 214 ? 12.859 -2.367 -6.384 1.00 96.75 214 VAL A O 1
ATOM 1638 N N . CYS A 1 215 ? 13.707 -3.712 -7.970 1.00 98.06 215 CYS A N 1
ATOM 1639 C CA . CYS A 1 215 ? 12.466 -3.815 -8.734 1.00 98.06 215 CYS A CA 1
ATOM 1640 C C . CYS A 1 215 ? 11.352 -4.468 -7.910 1.00 98.06 215 CYS A C 1
ATOM 1642 O O . CYS A 1 215 ? 10.237 -3.960 -7.884 1.00 98.06 215 CYS A O 1
ATOM 1644 N N . TYR A 1 216 ? 11.665 -5.523 -7.154 1.00 98.19 216 TYR A N 1
ATOM 1645 C CA . TYR A 1 216 ? 10.708 -6.169 -6.259 1.00 98.19 216 TYR A CA 1
ATOM 1646 C C . TYR A 1 216 ? 10.237 -5.251 -5.127 1.00 98.19 216 TYR A C 1
ATOM 1648 O O . TYR A 1 216 ? 9.058 -5.241 -4.782 1.00 98.19 216 TYR A O 1
ATOM 1656 N N . LYS A 1 217 ? 11.132 -4.431 -4.568 1.00 98.00 217 LYS A N 1
ATOM 1657 C CA . LYS A 1 217 ? 10.757 -3.393 -3.597 1.00 98.00 217 LYS A CA 1
ATOM 1658 C C . LYS A 1 217 ? 9.820 -2.349 -4.215 1.00 98.00 217 LYS A C 1
ATOM 1660 O O . LYS A 1 217 ? 8.838 -1.977 -3.579 1.00 98.00 217 LYS A O 1
ATOM 1665 N N . CYS A 1 218 ? 10.092 -1.912 -5.447 1.00 98.44 218 CYS A N 1
ATOM 1666 C CA . CYS A 1 218 ? 9.209 -1.011 -6.195 1.00 98.44 218 CYS A CA 1
ATOM 1667 C C . CYS A 1 218 ? 7.831 -1.641 -6.441 1.00 98.44 218 CYS A C 1
ATOM 1669 O O . CYS A 1 218 ? 6.816 -0.988 -6.222 1.00 98.44 218 CYS A O 1
ATOM 1671 N N . GLU A 1 219 ? 7.792 -2.918 -6.819 1.00 98.50 219 GLU A N 1
ATOM 1672 C CA . GLU A 1 219 ? 6.550 -3.652 -7.059 1.00 98.50 219 GLU A CA 1
ATOM 1673 C C . GLU A 1 219 ? 5.681 -3.732 -5.798 1.00 98.50 219 GLU A C 1
ATOM 1675 O O . GLU A 1 219 ? 4.490 -3.425 -5.839 1.00 98.50 219 GLU A O 1
ATOM 1680 N N . ILE A 1 220 ? 6.292 -4.062 -4.655 1.00 98.50 220 ILE A N 1
ATOM 1681 C CA . ILE A 1 220 ? 5.623 -4.083 -3.348 1.00 98.50 220 ILE A CA 1
ATOM 1682 C C . ILE A 1 220 ? 5.080 -2.698 -2.987 1.00 98.50 220 ILE A C 1
ATOM 1684 O O . ILE A 1 220 ? 3.925 -2.592 -2.572 1.00 98.50 220 ILE A O 1
ATOM 1688 N N . PHE A 1 221 ? 5.881 -1.644 -3.166 1.00 98.44 221 PHE A N 1
ATOM 1689 C CA . PHE A 1 221 ? 5.474 -0.274 -2.856 1.00 98.44 221 PHE A CA 1
ATOM 1690 C C . PHE A 1 221 ? 4.268 0.168 -3.695 1.00 98.44 221 PHE A C 1
ATOM 1692 O O . PHE A 1 221 ? 3.279 0.645 -3.141 1.00 98.44 221 PHE A O 1
ATOM 1699 N N . VAL A 1 222 ? 4.310 -0.039 -5.017 1.00 98.44 222 VAL A N 1
ATOM 1700 C CA . VAL A 1 222 ? 3.206 0.317 -5.927 1.00 98.44 222 VAL A CA 1
ATOM 1701 C C . VAL A 1 222 ? 1.948 -0.482 -5.590 1.00 98.44 222 VAL A C 1
ATOM 1703 O O . VAL A 1 222 ? 0.865 0.096 -5.474 1.00 98.44 222 VAL A O 1
ATOM 1706 N N . ALA A 1 223 ? 2.083 -1.793 -5.361 1.00 98.44 223 ALA A N 1
ATOM 1707 C CA . ALA A 1 223 ? 0.962 -2.645 -4.978 1.00 98.44 223 ALA A CA 1
ATOM 1708 C C . ALA A 1 223 ? 0.323 -2.188 -3.656 1.00 98.44 223 ALA A C 1
ATOM 1710 O O . ALA A 1 223 ? -0.904 -2.104 -3.564 1.00 98.44 223 ALA A O 1
ATOM 1711 N N . ARG A 1 224 ? 1.132 -1.842 -2.644 1.00 98.31 224 ARG A N 1
ATOM 1712 C CA . ARG A 1 224 ? 0.632 -1.311 -1.367 1.00 98.31 224 ARG A CA 1
ATOM 1713 C C . ARG A 1 224 ? -0.051 0.042 -1.548 1.00 98.31 224 ARG A C 1
ATOM 1715 O O . ARG A 1 224 ? -1.175 0.196 -1.082 1.00 98.31 224 ARG A O 1
ATOM 1722 N N . ALA A 1 225 ? 0.563 0.980 -2.269 1.00 98.12 225 ALA A N 1
ATOM 1723 C CA . ALA A 1 225 ? -0.012 2.301 -2.529 1.00 98.12 225 ALA A CA 1
ATOM 1724 C C . ALA A 1 225 ? -1.390 2.201 -3.205 1.00 98.12 225 ALA A C 1
ATOM 1726 O O . ALA A 1 225 ? -2.356 2.817 -2.749 1.00 98.12 225 ALA A O 1
ATOM 1727 N N . PHE A 1 226 ? -1.508 1.364 -4.242 1.00 98.12 226 PHE A N 1
ATOM 1728 C CA . PHE A 1 226 ? -2.782 1.110 -4.914 1.00 98.12 226 PHE A CA 1
ATOM 1729 C C . PHE A 1 226 ? -3.825 0.521 -3.959 1.00 98.12 226 PHE A C 1
ATOM 1731 O O . PHE A 1 226 ? -4.965 0.988 -3.918 1.00 98.12 226 PHE A O 1
ATOM 1738 N N . ARG A 1 227 ? -3.443 -0.467 -3.139 1.00 97.94 227 ARG A N 1
ATOM 1739 C CA . ARG A 1 227 ? -4.361 -1.085 -2.172 1.00 97.94 227 ARG A CA 1
ATOM 1740 C C . ARG A 1 227 ? -4.794 -0.126 -1.066 1.00 97.94 227 ARG A C 1
ATOM 1742 O O . ARG A 1 227 ? -5.976 -0.145 -0.730 1.00 97.94 227 ARG A O 1
ATOM 1749 N N . CYS A 1 228 ? -3.918 0.749 -0.574 1.00 98.19 228 CYS A N 1
ATOM 1750 C CA . CYS A 1 228 ? -4.297 1.795 0.377 1.00 98.19 228 CYS A CA 1
ATOM 1751 C C . CYS A 1 228 ? -5.374 2.717 -0.211 1.00 98.19 228 CYS A C 1
ATOM 1753 O O . CYS A 1 228 ? -6.427 2.900 0.395 1.00 98.19 228 CYS A O 1
ATOM 1755 N N . VAL A 1 229 ? -5.161 3.231 -1.427 1.00 97.56 229 VAL A N 1
ATOM 1756 C CA . VAL A 1 229 ? -6.131 4.114 -2.101 1.00 97.56 229 VAL A CA 1
ATOM 1757 C C . VAL A 1 229 ? -7.466 3.410 -2.342 1.00 97.56 229 VAL A C 1
ATOM 1759 O O . VAL A 1 229 ? -8.521 3.991 -2.079 1.00 97.56 229 VAL A O 1
ATOM 1762 N N . LYS A 1 230 ? -7.439 2.136 -2.756 1.00 97.12 230 LYS A N 1
ATOM 1763 C CA . LYS A 1 230 ? -8.648 1.320 -2.933 1.00 97.12 230 LYS A CA 1
ATOM 1764 C C . LYS A 1 230 ? -9.428 1.128 -1.637 1.00 97.12 230 LYS A C 1
ATOM 1766 O O . LYS A 1 230 ? -10.640 1.324 -1.625 1.00 97.12 230 LYS A O 1
ATOM 1771 N N . VAL A 1 231 ? -8.744 0.752 -0.559 1.00 96.81 231 VAL A N 1
ATOM 1772 C CA . VAL A 1 231 ? -9.351 0.535 0.762 1.00 96.81 231 VAL A CA 1
ATOM 1773 C C . VAL A 1 231 ? -9.989 1.814 1.288 1.00 96.81 231 VAL A C 1
ATOM 1775 O O . VAL A 1 231 ? -11.127 1.795 1.749 1.00 96.81 231 VAL A O 1
ATOM 1778 N N . LEU A 1 232 ? -9.280 2.935 1.169 1.00 96.88 232 LEU A N 1
ATOM 1779 C CA . LEU A 1 232 ? -9.760 4.235 1.627 1.00 96.88 232 LEU A CA 1
ATOM 1780 C C . LEU A 1 232 ? -10.825 4.841 0.701 1.00 96.88 232 LEU A C 1
ATOM 1782 O O . LEU A 1 232 ? -11.390 5.885 1.026 1.00 96.88 232 LEU A O 1
ATOM 1786 N N . LYS A 1 233 ? -11.113 4.196 -0.441 1.00 96.31 233 LYS A N 1
ATOM 1787 C CA . LYS A 1 233 ? -12.014 4.687 -1.495 1.00 96.31 233 LYS A CA 1
ATOM 1788 C C . LYS A 1 233 ? -11.637 6.095 -1.965 1.00 96.31 233 LYS A C 1
ATOM 1790 O O . LYS A 1 233 ? -12.500 6.918 -2.268 1.00 96.31 233 LYS A O 1
ATOM 1795 N N . TRP A 1 234 ? -10.341 6.390 -1.996 1.00 95.62 234 TRP A N 1
ATOM 1796 C CA . TRP A 1 234 ? -9.846 7.677 -2.461 1.00 95.62 234 TRP A CA 1
ATOM 1797 C C . TRP A 1 234 ? -9.881 7.731 -3.984 1.00 95.62 234 TRP A C 1
ATOM 1799 O O . TRP A 1 234 ? -9.472 6.799 -4.668 1.00 95.62 234 TRP A O 1
ATOM 1809 N N . THR A 1 235 ? -10.357 8.851 -4.516 1.00 91.06 235 THR A N 1
ATOM 1810 C CA . THR A 1 235 ? -10.412 9.103 -5.963 1.00 91.06 235 THR A CA 1
ATOM 1811 C C . THR A 1 235 ? -9.175 9.830 -6.479 1.00 91.06 235 THR A C 1
ATOM 1813 O O . THR A 1 235 ? -9.009 9.982 -7.687 1.00 91.06 235 THR A O 1
ATOM 1816 N N . ARG A 1 236 ? -8.311 10.313 -5.578 1.00 86.19 236 ARG A N 1
ATOM 1817 C CA . ARG A 1 236 ? -7.139 11.124 -5.912 1.00 86.19 236 ARG A CA 1
ATOM 1818 C C . ARG A 1 236 ? -5.922 10.710 -5.116 1.00 86.19 236 ARG A C 1
ATOM 1820 O O . ARG A 1 236 ? -6.023 10.416 -3.926 1.00 86.19 236 ARG A O 1
ATOM 1827 N N . PHE A 1 237 ? -4.778 10.765 -5.785 1.00 88.19 237 PHE A N 1
ATOM 1828 C CA . PHE A 1 237 ? -3.479 10.627 -5.152 1.00 88.19 237 PHE A CA 1
ATOM 1829 C C . PHE A 1 237 ? -3.015 11.955 -4.581 1.00 88.19 237 PHE A C 1
ATOM 1831 O O . PHE A 1 237 ? -3.205 13.015 -5.180 1.00 88.19 237 PHE A O 1
ATOM 1838 N N . GLU A 1 238 ? -2.336 11.875 -3.445 1.00 94.19 238 GLU A N 1
ATOM 1839 C CA . GLU A 1 238 ? -1.489 12.971 -3.005 1.00 94.19 238 GLU A CA 1
ATOM 1840 C C . GLU A 1 238 ? -0.327 13.130 -3.998 1.00 94.19 238 GLU A C 1
ATOM 1842 O O . GLU A 1 238 ? 0.248 12.121 -4.424 1.00 94.19 238 GLU A O 1
ATOM 1847 N N . PRO A 1 239 ? 0.047 14.364 -4.384 1.00 94.88 239 PRO A N 1
ATOM 1848 C CA . PRO A 1 239 ? 1.104 14.580 -5.372 1.00 94.88 239 PRO A CA 1
ATOM 1849 C C . PRO A 1 239 ? 2.447 13.938 -4.993 1.00 94.88 239 PRO A C 1
ATOM 1851 O O . PRO A 1 239 ? 3.186 13.485 -5.868 1.00 94.88 239 PRO A O 1
ATOM 1854 N N . THR A 1 240 ? 2.758 13.872 -3.695 1.00 95.50 240 THR A N 1
ATOM 1855 C CA . THR A 1 240 ? 3.976 13.248 -3.156 1.00 95.50 240 THR A CA 1
ATOM 1856 C C . 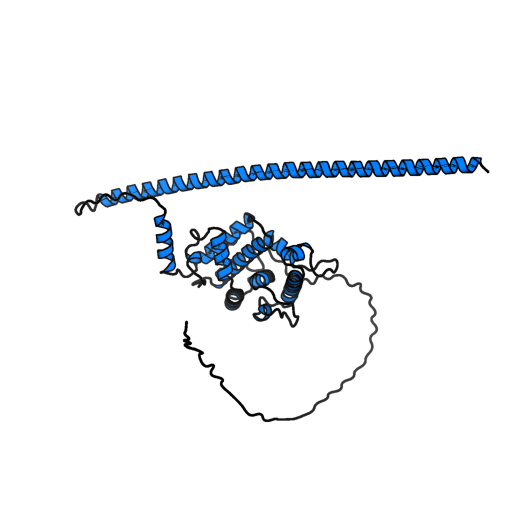THR A 1 240 ? 3.987 11.742 -3.388 1.00 95.50 240 THR A C 1
ATOM 1858 O O . THR A 1 240 ? 4.930 11.223 -3.992 1.00 95.50 240 THR A O 1
ATOM 1861 N N . LEU A 1 241 ? 2.910 11.056 -2.997 1.00 96.25 241 LEU A N 1
ATOM 1862 C CA . LEU A 1 241 ? 2.728 9.629 -3.224 1.00 96.25 241 LEU A CA 1
ATOM 1863 C C . LEU A 1 241 ? 2.727 9.306 -4.716 1.00 96.25 241 LEU A C 1
ATOM 1865 O O . LEU A 1 241 ? 3.404 8.373 -5.145 1.00 96.25 241 LEU A O 1
ATOM 1869 N N . TRP A 1 242 ? 2.006 10.097 -5.513 1.00 96.81 242 TRP A N 1
ATOM 1870 C CA . TRP A 1 242 ? 1.941 9.904 -6.958 1.00 96.81 242 TRP A CA 1
ATOM 1871 C C . TRP A 1 242 ? 3.325 9.956 -7.593 1.00 96.81 242 TRP A C 1
ATOM 1873 O O . TRP A 1 242 ? 3.697 9.056 -8.341 1.00 96.81 242 TRP A O 1
ATOM 1883 N N . LYS A 1 243 ? 4.131 10.961 -7.237 1.00 96.19 243 LYS A N 1
ATOM 1884 C CA . LYS A 1 243 ? 5.508 11.073 -7.720 1.00 96.19 243 LYS A CA 1
ATOM 1885 C C . LYS A 1 243 ? 6.325 9.816 -7.399 1.00 96.19 243 LYS A C 1
ATOM 1887 O O . LYS A 1 243 ? 6.934 9.251 -8.299 1.00 96.19 243 LYS A O 1
ATOM 1892 N N . LYS A 1 244 ? 6.272 9.333 -6.154 1.00 97.00 244 LYS A N 1
ATOM 1893 C CA . LYS A 1 244 ? 6.978 8.114 -5.718 1.00 97.00 244 LYS A CA 1
ATOM 1894 C C . LYS A 1 244 ? 6.518 6.863 -6.475 1.00 97.00 244 LYS A C 1
ATOM 1896 O O . LYS A 1 244 ? 7.343 6.046 -6.872 1.00 97.00 244 LYS A O 1
ATOM 1901 N N . VAL A 1 245 ? 5.212 6.722 -6.710 1.00 97.56 245 VAL A N 1
ATOM 1902 C CA . VAL A 1 245 ? 4.646 5.633 -7.524 1.00 97.56 245 VAL A CA 1
ATOM 1903 C C . VAL A 1 245 ? 5.209 5.678 -8.947 1.00 97.56 245 VAL A C 1
ATOM 1905 O O . VAL A 1 245 ? 5.657 4.653 -9.460 1.00 97.56 245 VAL A O 1
ATOM 1908 N N . MET A 1 246 ? 5.250 6.861 -9.563 1.00 97.62 246 MET A N 1
ATOM 1909 C CA . MET A 1 246 ? 5.798 7.042 -10.910 1.00 97.62 246 MET A CA 1
ATOM 1910 C C . MET A 1 246 ? 7.303 6.753 -10.976 1.00 97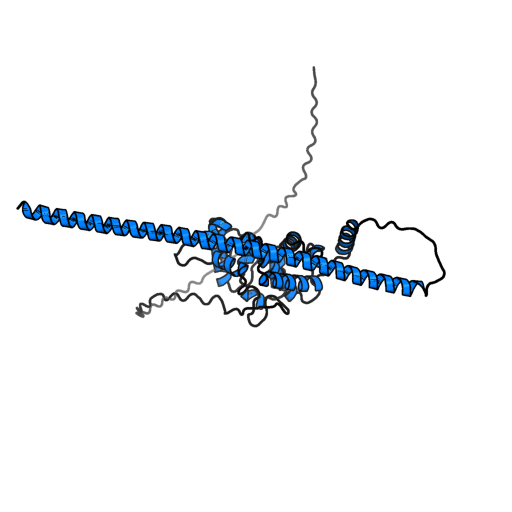.62 246 MET A C 1
ATOM 1912 O O . MET A 1 246 ? 7.752 6.133 -11.942 1.00 97.62 246 MET A O 1
ATOM 1916 N N . ASP A 1 247 ? 8.068 7.143 -9.954 1.00 96.75 247 ASP A N 1
ATOM 1917 C CA . ASP A 1 247 ? 9.497 6.832 -9.843 1.00 96.75 247 ASP A CA 1
ATOM 1918 C C . ASP A 1 247 ? 9.713 5.304 -9.775 1.00 96.75 247 ASP A C 1
ATOM 1920 O O . ASP A 1 247 ? 10.495 4.746 -10.547 1.00 96.75 247 ASP A O 1
ATOM 1924 N N . CYS A 1 248 ? 8.950 4.593 -8.932 1.00 98.19 248 CYS A N 1
ATOM 1925 C CA . CYS A 1 248 ? 8.997 3.129 -8.835 1.00 98.19 248 CYS A CA 1
ATOM 1926 C C . CYS A 1 248 ? 8.632 2.422 -10.147 1.00 98.19 248 CYS A C 1
ATOM 1928 O O . CYS A 1 248 ? 9.336 1.501 -10.565 1.00 98.19 248 CYS A O 1
ATOM 1930 N N . LEU A 1 249 ? 7.551 2.847 -10.808 1.00 97.88 249 LEU A N 1
ATOM 1931 C CA . LEU A 1 249 ? 7.131 2.277 -12.091 1.00 97.88 249 LEU A CA 1
ATOM 1932 C C . LEU A 1 249 ? 8.184 2.501 -13.180 1.00 97.88 249 LEU A C 1
ATOM 1934 O O . LEU A 1 249 ? 8.436 1.600 -13.977 1.00 97.88 249 LEU A O 1
ATOM 1938 N N . THR A 1 250 ? 8.846 3.661 -13.183 1.00 97.38 250 THR A N 1
ATOM 1939 C CA . THR A 1 250 ? 9.947 3.958 -14.112 1.00 97.38 250 THR A CA 1
ATOM 1940 C C . THR A 1 250 ? 11.105 2.984 -13.905 1.00 97.38 250 THR A C 1
ATOM 1942 O O . THR A 1 250 ? 11.507 2.312 -14.855 1.00 97.38 250 THR A O 1
ATOM 1945 N N . ILE A 1 251 ? 11.556 2.807 -12.657 1.00 96.75 251 ILE A N 1
ATOM 1946 C CA . ILE A 1 251 ? 12.620 1.853 -12.308 1.00 96.75 251 ILE A CA 1
ATOM 1947 C C . ILE A 1 251 ? 12.246 0.431 -12.747 1.00 96.75 251 ILE A C 1
ATOM 1949 O O . ILE A 1 251 ? 13.057 -0.264 -13.356 1.00 96.75 251 ILE A O 1
ATOM 1953 N N . MET A 1 252 ? 11.021 -0.020 -12.468 1.00 98.00 252 MET A N 1
ATOM 1954 C CA . MET A 1 252 ? 10.567 -1.354 -12.873 1.00 98.00 252 MET A CA 1
ATOM 1955 C C . MET A 1 252 ? 10.541 -1.511 -14.401 1.00 98.00 252 MET A C 1
ATOM 1957 O O . MET A 1 252 ? 11.008 -2.523 -14.923 1.00 98.00 252 MET A O 1
ATOM 1961 N N . ASN A 1 253 ? 10.023 -0.513 -15.122 1.00 97.12 253 ASN A N 1
ATOM 1962 C CA . ASN A 1 253 ? 9.856 -0.543 -16.575 1.00 97.12 253 ASN A CA 1
ATOM 1963 C C . ASN A 1 253 ? 11.192 -0.566 -17.340 1.00 97.12 253 ASN A C 1
ATOM 1965 O O . ASN A 1 253 ? 11.264 -1.153 -18.420 1.00 97.12 253 ASN A O 1
ATOM 1969 N N . GLU A 1 254 ? 12.244 0.036 -16.783 1.00 96.50 254 GLU A N 1
ATOM 1970 C CA . GLU A 1 254 ? 13.607 0.003 -17.336 1.00 96.50 254 GLU A CA 1
ATOM 1971 C C . GLU A 1 254 ? 14.272 -1.379 -17.228 1.00 96.50 254 GLU A C 1
ATOM 1973 O O . GLU A 1 254 ? 15.104 -1.743 -18.061 1.00 96.50 254 GLU A O 1
ATOM 1978 N N . HIS A 1 255 ? 13.922 -2.158 -16.202 1.00 97.12 255 HIS A N 1
ATOM 1979 C CA . HIS A 1 255 ? 14.621 -3.401 -15.858 1.00 97.12 255 HIS A CA 1
ATOM 1980 C C . HIS A 1 255 ? 13.816 -4.677 -16.150 1.00 97.12 255 HIS A C 1
ATOM 1982 O O . HIS A 1 255 ? 14.378 -5.784 -16.105 1.00 97.12 255 HIS A O 1
ATOM 1988 N N . VAL A 1 256 ? 12.516 -4.550 -16.439 1.00 96.88 256 VAL A N 1
ATOM 1989 C CA . VAL A 1 256 ? 11.649 -5.673 -16.814 1.00 96.88 256 VAL A CA 1
ATOM 1990 C C . VAL A 1 256 ? 12.027 -6.207 -18.196 1.00 96.88 256 VAL A C 1
ATOM 1992 O O . VAL A 1 256 ? 12.332 -5.461 -19.127 1.00 96.88 256 VAL A O 1
ATOM 1995 N N . ARG A 1 257 ? 12.019 -7.532 -18.350 1.00 95.56 257 ARG A N 1
ATOM 1996 C CA . ARG A 1 257 ? 12.243 -8.179 -19.641 1.00 95.56 257 ARG A CA 1
ATOM 1997 C C . ARG A 1 257 ? 11.117 -7.803 -20.607 1.00 95.56 257 ARG A C 1
ATOM 1999 O O . ARG A 1 257 ? 9.944 -8.055 -20.341 1.00 95.56 257 ARG A O 1
ATOM 2006 N N . VAL A 1 258 ? 11.492 -7.254 -21.757 1.00 92.94 258 VAL A N 1
ATOM 2007 C CA . VAL A 1 258 ? 10.544 -6.894 -22.814 1.00 92.94 258 VAL A CA 1
ATOM 2008 C C . VAL A 1 258 ? 10.011 -8.160 -23.487 1.00 92.94 258 VAL A C 1
ATOM 2010 O O . VAL A 1 258 ? 10.782 -8.979 -24.001 1.00 92.94 258 VAL A O 1
ATOM 2013 N N . SER A 1 259 ? 8.687 -8.320 -23.501 1.00 86.12 259 SER A N 1
ATOM 2014 C CA . SER A 1 259 ? 8.024 -9.352 -24.296 1.00 86.12 259 SER A CA 1
ATOM 2015 C C . SER A 1 259 ? 8.030 -8.929 -25.765 1.00 86.12 259 SER A C 1
ATOM 2017 O O . SER A 1 259 ? 7.340 -7.982 -26.143 1.00 86.12 259 SER A O 1
ATOM 2019 N N . LYS A 1 260 ? 8.802 -9.632 -26.608 1.00 82.94 260 LYS A N 1
ATOM 2020 C CA . LYS A 1 260 ? 8.910 -9.328 -28.051 1.00 82.94 260 LYS A CA 1
ATOM 2021 C C . LYS A 1 260 ? 7.547 -9.320 -28.753 1.00 82.94 260 LYS A C 1
ATOM 2023 O O . LYS A 1 260 ? 7.337 -8.523 -29.658 1.00 82.94 260 LYS A O 1
ATOM 2028 N N . ASN A 1 261 ? 6.625 -10.169 -28.303 1.00 81.44 261 ASN A N 1
ATOM 2029 C CA . ASN A 1 261 ? 5.306 -10.317 -28.917 1.00 81.44 261 ASN A CA 1
ATOM 2030 C C . ASN A 1 261 ? 4.287 -9.305 -28.367 1.00 81.44 261 ASN A C 1
ATOM 2032 O O . ASN A 1 261 ? 3.366 -8.921 -29.077 1.00 81.44 261 ASN A O 1
ATOM 2036 N N . GLY A 1 262 ? 4.439 -8.869 -27.110 1.00 77.31 262 GLY A N 1
ATOM 2037 C CA . GLY A 1 262 ? 3.472 -7.983 -26.455 1.00 77.31 262 GLY A CA 1
ATOM 2038 C C . GLY A 1 262 ? 3.600 -6.517 -26.869 1.00 77.31 262 GLY A C 1
ATOM 2039 O O . GLY A 1 262 ? 2.590 -5.838 -27.032 1.00 77.31 262 GLY A O 1
ATOM 2040 N N . VAL A 1 263 ? 4.830 -6.030 -27.069 1.00 77.62 263 VAL A N 1
ATOM 2041 C CA . VAL A 1 263 ? 5.069 -4.614 -27.396 1.00 77.62 263 VAL A CA 1
ATOM 2042 C C . VAL A 1 263 ? 4.640 -4.282 -28.822 1.00 77.62 263 VAL A C 1
ATOM 2044 O O . VAL A 1 263 ? 3.928 -3.305 -29.015 1.00 77.62 263 VAL A O 1
ATOM 2047 N N . ALA A 1 264 ? 5.007 -5.110 -29.806 1.00 76.56 264 ALA A N 1
ATOM 2048 C CA . ALA A 1 264 ? 4.638 -4.874 -31.203 1.00 76.56 264 ALA A CA 1
ATOM 2049 C C . ALA A 1 264 ? 3.114 -4.810 -31.389 1.00 76.56 264 ALA A C 1
ATOM 2051 O O . ALA A 1 264 ? 2.623 -3.895 -32.039 1.00 76.56 264 ALA A O 1
ATOM 2052 N N . LYS A 1 265 ? 2.379 -5.725 -30.740 1.00 79.69 265 LYS A N 1
ATOM 2053 C CA . LYS A 1 265 ? 0.913 -5.756 -30.770 1.00 79.69 265 LYS A CA 1
ATOM 2054 C C . LYS A 1 265 ? 0.287 -4.487 -30.177 1.00 79.69 265 LYS A C 1
ATOM 2056 O O . LYS A 1 265 ? -0.624 -3.925 -30.770 1.00 79.69 265 LYS A O 1
ATOM 2061 N N . ARG A 1 266 ? 0.779 -4.017 -29.025 1.00 76.12 266 ARG A N 1
ATOM 2062 C CA . ARG A 1 266 ? 0.249 -2.794 -28.400 1.00 76.12 266 ARG A CA 1
ATOM 2063 C C . ARG A 1 266 ? 0.587 -1.536 -29.193 1.00 76.12 266 ARG A C 1
ATOM 2065 O O . ARG A 1 266 ? -0.231 -0.634 -29.230 1.00 76.12 266 ARG A O 1
ATOM 2072 N N . ILE A 1 267 ? 1.766 -1.459 -29.812 1.00 78.94 267 ILE A N 1
ATOM 2073 C CA . ILE A 1 267 ? 2.115 -0.313 -30.665 1.00 78.94 267 ILE A CA 1
ATOM 2074 C C . ILE A 1 267 ? 1.188 -0.273 -31.884 1.00 78.94 267 ILE A C 1
ATOM 2076 O O . ILE A 1 267 ? 0.611 0.771 -32.152 1.00 78.94 267 ILE A O 1
ATOM 2080 N N . SER A 1 268 ? 0.952 -1.410 -32.550 1.00 79.69 268 SER A N 1
ATOM 2081 C CA . SER A 1 268 ? 0.023 -1.447 -33.687 1.00 79.69 268 SER A CA 1
ATOM 2082 C C . SER A 1 268 ? -1.414 -1.086 -33.306 1.00 79.69 268 SER A C 1
ATOM 2084 O O . SER A 1 268 ? -2.079 -0.406 -34.070 1.00 79.69 268 SER A O 1
ATOM 2086 N N . GLU A 1 269 ? -1.888 -1.493 -32.123 1.00 81.50 269 GLU A N 1
ATOM 2087 C CA . GLU A 1 269 ? -3.224 -1.115 -31.628 1.00 81.50 269 GLU A CA 1
ATOM 2088 C C . GLU A 1 269 ? -3.341 0.386 -31.317 1.00 81.50 269 GLU A C 1
ATOM 2090 O O . GLU A 1 269 ? -4.440 0.927 -31.321 1.00 81.50 269 GLU A O 1
ATOM 2095 N N . LEU A 1 270 ? -2.226 1.062 -31.025 1.00 74.56 270 LEU A N 1
ATOM 2096 C CA . LEU A 1 270 ? -2.213 2.494 -30.723 1.00 74.56 270 LEU A CA 1
ATOM 2097 C C . LEU A 1 270 ? -2.132 3.366 -31.980 1.00 74.56 270 LEU A C 1
ATOM 2099 O O . LEU A 1 270 ? -2.637 4.485 -31.948 1.00 74.56 270 LEU A O 1
ATOM 2103 N N . ASP A 1 271 ? -1.529 2.861 -33.058 1.00 73.75 271 ASP A N 1
ATOM 2104 C CA . ASP A 1 271 ? -1.373 3.595 -34.319 1.00 73.75 271 ASP A CA 1
ATOM 2105 C C . ASP A 1 271 ? -2.655 3.586 -35.184 1.00 73.75 271 ASP A C 1
ATOM 2107 O O . ASP A 1 271 ? -2.793 4.417 -36.078 1.00 73.75 271 ASP A O 1
ATOM 2111 N N . GLU A 1 272 ? -3.619 2.690 -34.932 1.00 69.00 272 GLU A N 1
ATOM 2112 C CA . GLU A 1 272 ? -4.857 2.602 -35.733 1.00 69.00 272 GLU A CA 1
ATOM 2113 C C . GLU A 1 272 ? -5.911 3.683 -35.408 1.00 69.00 272 GLU A C 1
ATOM 2115 O O . GLU A 1 272 ? -6.823 3.895 -36.208 1.00 69.00 272 GLU A O 1
ATOM 2120 N N . ASP A 1 273 ? -5.768 4.418 -34.299 1.00 60.81 273 ASP A N 1
ATOM 2121 C CA . ASP A 1 273 ? -6.693 5.500 -33.914 1.00 60.81 273 ASP A CA 1
ATOM 2122 C C . ASP A 1 273 ? -6.284 6.894 -34.452 1.00 60.81 273 ASP A C 1
ATOM 2124 O O . ASP A 1 273 ? -7.027 7.866 -34.281 1.00 60.81 273 ASP A O 1
ATOM 2128 N N . GLU A 1 274 ? -5.144 7.026 -35.146 1.00 56.47 274 GLU A N 1
ATOM 2129 C CA . GLU A 1 274 ? -4.727 8.280 -35.793 1.00 56.47 274 GLU A CA 1
ATOM 2130 C C . GLU A 1 274 ? -5.007 8.260 -37.312 1.00 56.47 274 GLU A C 1
ATOM 2132 O O . GLU A 1 274 ? -4.268 7.690 -38.104 1.00 56.47 274 GLU A O 1
ATOM 2137 N N . VAL A 1 275 ? -6.129 8.892 -37.686 1.00 49.16 275 VAL A N 1
ATOM 2138 C CA . VAL A 1 275 ? -6.579 9.423 -38.999 1.00 49.16 275 VAL A CA 1
ATOM 2139 C C . VAL A 1 275 ? -5.876 8.903 -40.280 1.00 49.16 275 VAL A C 1
ATOM 2141 O O . VAL A 1 275 ? -4.677 9.111 -40.469 1.00 49.16 275 VAL A O 1
ATOM 2144 N N . PRO A 1 276 ? -6.625 8.385 -41.280 1.00 46.97 276 PRO A N 1
ATOM 2145 C CA . PRO A 1 276 ? -6.048 7.864 -42.518 1.00 46.97 276 PRO A CA 1
ATOM 2146 C C . PRO A 1 276 ? -5.354 8.960 -43.340 1.00 46.97 276 PRO A C 1
ATOM 2148 O O . PRO A 1 276 ? -5.992 9.788 -43.993 1.00 46.97 276 PRO A O 1
ATOM 2151 N N . VAL A 1 277 ? -4.022 8.924 -43.365 1.00 47.72 277 VAL A N 1
ATOM 2152 C CA . VAL A 1 277 ? -3.214 9.679 -44.325 1.00 47.72 277 VAL A CA 1
ATOM 2153 C C . VAL A 1 277 ? -3.368 9.028 -45.701 1.00 47.72 277 VAL A C 1
ATOM 2155 O O . VAL A 1 277 ? -2.977 7.882 -45.923 1.00 47.72 277 VAL A O 1
ATOM 2158 N N . VAL A 1 278 ? -3.948 9.771 -46.642 1.00 51.06 278 VAL A N 1
ATOM 2159 C CA . VAL A 1 278 ? -4.086 9.389 -48.053 1.00 51.06 278 VAL A CA 1
ATOM 2160 C C . VAL A 1 278 ? -2.689 9.273 -48.678 1.00 51.06 278 VAL A C 1
ATOM 2162 O O . VAL A 1 278 ? -2.037 10.273 -48.967 1.00 51.06 278 VAL A O 1
ATOM 2165 N N . VAL A 1 279 ? -2.207 8.042 -48.872 1.00 51.19 279 VAL A N 1
ATOM 2166 C CA . VAL A 1 279 ? -0.898 7.764 -49.486 1.00 51.19 279 VAL A CA 1
ATOM 2167 C C . VAL A 1 279 ? -1.014 7.773 -51.013 1.00 51.19 279 VAL A C 1
ATOM 2169 O O . VAL A 1 279 ? -1.502 6.823 -51.627 1.00 51.19 279 VAL A O 1
ATOM 2172 N N . GLU A 1 280 ? -0.508 8.835 -51.637 1.00 54.44 280 GLU A N 1
ATOM 2173 C CA . GLU A 1 280 ? -0.333 8.939 -53.087 1.00 54.44 280 GLU A CA 1
ATOM 2174 C C . GLU A 1 280 ? 0.933 8.171 -53.537 1.00 54.44 280 GLU A C 1
ATOM 2176 O O . GLU A 1 280 ? 2.057 8.449 -53.113 1.00 54.44 280 GLU A O 1
ATOM 2181 N N . LYS A 1 281 ? 0.760 7.154 -54.392 1.00 57.34 281 LYS A N 1
ATOM 2182 C CA . LYS A 1 281 ? 1.843 6.310 -54.937 1.00 57.34 281 LYS A CA 1
ATOM 2183 C C . LYS A 1 281 ? 2.546 6.986 -56.115 1.00 57.34 281 LYS A C 1
ATOM 2185 O O . LYS A 1 281 ? 1.897 7.189 -57.138 1.00 57.34 281 LYS A O 1
ATOM 2190 N N . ARG A 1 282 ? 3.883 7.135 -56.081 1.00 47.03 282 ARG A N 1
ATOM 2191 C CA . ARG A 1 282 ? 4.712 7.272 -57.305 1.00 47.03 282 ARG A CA 1
ATOM 2192 C C . ARG A 1 282 ? 6.129 6.661 -57.227 1.00 47.03 282 ARG A C 1
ATOM 2194 O O . ARG A 1 282 ? 6.645 6.449 -56.130 1.00 47.03 282 ARG A O 1
ATOM 2201 N N . PRO A 1 283 ? 6.725 6.315 -58.397 1.00 51.25 283 PRO A N 1
ATOM 2202 C CA . PRO A 1 283 ? 7.737 5.269 -58.545 1.00 51.25 283 PRO A CA 1
ATOM 2203 C C . PRO A 1 283 ? 9.196 5.761 -58.493 1.00 51.25 283 PRO A C 1
ATOM 2205 O O . PRO A 1 283 ? 9.501 6.926 -58.257 1.00 51.25 283 PRO A O 1
ATOM 2208 N N . ALA A 1 284 ? 10.103 4.798 -58.650 1.00 53.75 284 ALA A N 1
ATOM 2209 C CA . ALA A 1 284 ? 11.439 4.773 -58.082 1.00 53.75 284 ALA A CA 1
ATOM 2210 C C . ALA A 1 284 ? 12.581 5.373 -58.933 1.00 53.75 284 ALA A C 1
ATOM 2212 O O . ALA A 1 284 ? 12.561 5.360 -60.158 1.00 53.75 284 ALA A O 1
ATOM 2213 N N . LYS A 1 285 ? 13.656 5.700 -58.194 1.00 57.00 285 LYS A N 1
ATOM 2214 C CA . LYS A 1 285 ? 15.091 5.659 -58.553 1.00 57.00 285 LYS A CA 1
ATOM 2215 C C . LYS A 1 285 ? 15.622 6.702 -59.549 1.00 57.00 285 LYS A C 1
ATOM 2217 O O . LYS A 1 285 ? 15.818 6.413 -60.721 1.00 57.00 285 LYS A O 1
ATOM 2222 N N . LYS A 1 286 ? 16.052 7.845 -58.992 1.00 51.03 286 LYS A N 1
ATOM 2223 C CA . LYS A 1 286 ? 17.441 8.379 -59.028 1.00 51.03 286 LYS A CA 1
ATOM 2224 C C . LYS A 1 286 ? 17.467 9.789 -58.410 1.00 51.03 286 LYS A C 1
ATOM 2226 O O . LYS A 1 286 ? 17.291 10.762 -59.122 1.00 51.03 286 LYS A O 1
ATOM 2231 N N . ALA A 1 287 ? 17.662 9.891 -57.089 1.00 51.44 287 ALA A N 1
ATOM 2232 C CA . ALA A 1 287 ? 18.096 11.120 -56.389 1.00 51.44 287 ALA A CA 1
ATOM 2233 C C . ALA A 1 287 ? 18.334 10.849 -54.883 1.00 51.44 287 ALA A C 1
ATOM 2235 O O . ALA A 1 287 ? 17.768 11.513 -54.017 1.00 51.44 287 ALA A O 1
ATOM 2236 N N . ALA A 1 288 ? 19.133 9.832 -54.540 1.00 54.06 288 ALA A N 1
ATOM 2237 C CA . ALA A 1 288 ? 19.321 9.400 -53.147 1.00 54.06 288 ALA A CA 1
ATOM 2238 C C . ALA A 1 288 ? 20.008 10.450 -52.240 1.00 54.06 288 ALA A C 1
ATOM 2240 O O . ALA A 1 288 ? 19.830 10.400 -51.031 1.00 54.06 288 ALA A O 1
ATOM 2241 N N . ALA A 1 289 ? 20.709 11.442 -52.803 1.00 53.53 289 ALA A N 1
ATOM 2242 C CA . ALA A 1 289 ? 21.366 12.503 -52.028 1.00 53.53 289 ALA A CA 1
ATOM 2243 C C . ALA A 1 289 ? 20.476 13.737 -51.756 1.00 53.53 289 ALA A C 1
ATOM 2245 O O . ALA A 1 289 ? 20.694 14.445 -50.778 1.00 53.53 289 ALA A O 1
ATOM 2246 N N . LYS A 1 290 ? 19.442 13.993 -52.577 1.00 53.94 290 LYS A N 1
ATOM 2247 C CA . LYS A 1 290 ? 18.472 15.082 -52.326 1.00 53.94 290 LYS A CA 1
ATOM 2248 C C . LYS A 1 290 ? 17.387 14.648 -51.334 1.00 53.94 290 LYS A C 1
ATOM 2250 O O . LYS A 1 290 ? 16.958 15.443 -50.506 1.00 53.94 290 LYS A O 1
ATOM 2255 N N . LYS A 1 291 ? 17.029 13.359 -51.358 1.00 54.16 291 LYS A N 1
ATOM 2256 C CA . LYS A 1 291 ? 15.996 12.778 -50.491 1.00 54.16 291 LYS A CA 1
ATOM 2257 C C . LYS A 1 291 ? 16.387 12.761 -49.008 1.00 54.16 291 LYS A C 1
ATOM 2259 O O . LYS A 1 291 ? 15.509 12.880 -48.170 1.00 54.16 291 LYS A O 1
ATOM 2264 N N . GLN A 1 292 ? 17.683 12.677 -48.693 1.00 56.22 292 GLN A N 1
ATOM 2265 C CA . GLN A 1 292 ? 18.175 12.634 -47.310 1.00 56.22 292 GLN A CA 1
ATOM 2266 C C . GLN A 1 292 ? 18.011 13.984 -46.581 1.00 56.22 292 GLN A C 1
ATOM 2268 O O . GLN A 1 292 ? 17.581 14.008 -45.431 1.00 56.22 292 GLN A O 1
ATOM 2273 N N . LYS A 1 293 ? 18.243 15.111 -47.277 1.00 59.34 293 LYS A N 1
ATOM 2274 C CA . LYS A 1 293 ? 17.980 16.464 -46.743 1.00 59.34 293 LYS A CA 1
ATOM 2275 C C . LYS A 1 293 ? 16.487 16.764 -46.588 1.00 59.34 293 LYS A C 1
ATOM 2277 O O . LYS A 1 293 ? 16.092 17.449 -45.652 1.00 59.34 293 LYS A O 1
ATOM 2282 N N . GLU A 1 294 ? 15.658 16.245 -47.489 1.00 64.69 294 GLU A N 1
ATOM 2283 C CA . GLU A 1 294 ? 14.203 16.426 -47.437 1.00 64.69 294 GLU A CA 1
ATOM 2284 C C . GLU A 1 294 ? 13.575 15.612 -46.292 1.00 64.69 294 GLU A C 1
ATOM 2286 O O . GLU A 1 294 ? 12.726 16.117 -45.560 1.00 64.69 294 GLU A O 1
ATOM 2291 N N . THR A 1 295 ? 14.066 14.394 -46.034 1.00 71.25 295 THR A N 1
ATOM 2292 C CA . THR A 1 295 ? 13.650 13.612 -44.858 1.00 71.25 295 THR A CA 1
ATOM 2293 C C . THR A 1 295 ? 14.082 14.242 -43.535 1.00 71.25 295 THR A C 1
ATOM 2295 O O . THR A 1 295 ? 13.316 14.200 -42.580 1.00 71.25 295 THR A O 1
ATOM 2298 N N . GLU A 1 296 ? 15.257 14.872 -43.471 1.00 74.06 296 GLU A N 1
ATOM 2299 C CA . GLU A 1 296 ? 15.733 15.533 -42.248 1.00 74.06 296 GLU A CA 1
ATOM 2300 C C . GLU A 1 296 ? 14.920 16.797 -41.925 1.00 74.06 296 GLU A C 1
ATOM 2302 O O . GLU A 1 296 ? 14.531 17.005 -40.778 1.00 74.06 296 GLU A O 1
ATOM 2307 N N . ALA A 1 297 ? 14.563 17.594 -42.940 1.00 77.44 297 ALA A N 1
ATOM 2308 C CA . ALA A 1 297 ? 13.679 18.747 -42.763 1.00 77.44 297 ALA A CA 1
ATOM 2309 C C . ALA A 1 297 ? 12.273 18.338 -42.286 1.00 77.44 297 ALA A C 1
ATOM 2311 O O . ALA A 1 297 ? 11.689 19.006 -41.431 1.00 77.44 297 ALA A O 1
ATOM 2312 N N . THR A 1 298 ? 11.754 17.215 -42.791 1.00 82.31 298 THR A N 1
ATOM 2313 C CA . THR A 1 298 ? 10.435 16.701 -42.394 1.00 82.31 298 THR A CA 1
ATOM 2314 C C . THR A 1 298 ? 10.463 16.129 -40.971 1.00 82.31 298 THR A C 1
ATOM 2316 O O . THR A 1 298 ? 9.534 16.360 -40.201 1.00 82.31 298 THR A O 1
ATOM 2319 N N . ASP A 1 299 ? 11.547 15.453 -40.570 1.00 84.50 299 ASP A N 1
ATOM 2320 C CA . ASP A 1 299 ? 11.709 14.940 -39.201 1.00 84.50 299 ASP A CA 1
ATOM 2321 C C . ASP A 1 299 ? 11.843 16.082 -38.175 1.00 84.50 299 ASP A C 1
ATOM 2323 O O . ASP A 1 299 ? 11.261 16.028 -37.091 1.00 84.50 299 ASP A O 1
ATOM 2327 N N . ILE A 1 300 ? 12.542 17.168 -38.530 1.00 84.81 300 ILE A N 1
ATOM 2328 C CA . ILE A 1 300 ? 12.623 18.376 -37.694 1.00 84.81 300 ILE A CA 1
ATOM 2329 C C . ILE A 1 300 ? 11.246 19.042 -37.561 1.00 84.81 300 ILE A C 1
ATOM 2331 O O . ILE A 1 300 ? 10.854 19.392 -36.446 1.00 84.81 300 ILE A O 1
ATOM 2335 N N . ALA A 1 301 ? 10.492 19.175 -38.658 1.00 87.88 301 ALA A N 1
ATOM 2336 C CA . ALA A 1 301 ? 9.142 19.741 -38.632 1.00 87.88 301 ALA A CA 1
ATOM 2337 C C . ALA A 1 301 ? 8.183 18.902 -37.769 1.00 87.88 301 ALA A C 1
ATOM 2339 O O . ALA A 1 301 ? 7.478 19.449 -36.921 1.00 87.88 301 ALA A O 1
ATOM 2340 N N . ASN A 1 302 ? 8.227 17.572 -37.897 1.00 87.19 302 ASN A N 1
ATOM 2341 C CA . ASN A 1 302 ? 7.422 16.669 -37.074 1.00 87.19 302 ASN A CA 1
ATOM 2342 C C . ASN A 1 302 ? 7.796 16.767 -35.589 1.00 87.19 302 ASN A C 1
ATOM 2344 O O . ASN A 1 302 ? 6.911 16.816 -34.740 1.00 87.19 302 ASN A O 1
ATOM 2348 N N . ARG A 1 303 ? 9.088 16.873 -35.242 1.00 86.38 303 ARG A N 1
ATOM 2349 C CA . ARG A 1 303 ? 9.514 17.071 -33.842 1.00 86.38 303 ARG A CA 1
ATOM 2350 C C . ARG A 1 303 ? 9.070 18.409 -33.260 1.00 86.38 303 ARG A C 1
ATOM 2352 O O . ARG A 1 303 ? 8.801 18.463 -32.060 1.00 86.38 303 ARG A O 1
ATOM 2359 N N . MET A 1 304 ? 9.034 19.469 -34.067 1.00 87.38 304 MET A N 1
ATOM 2360 C CA . MET A 1 304 ? 8.539 20.787 -33.653 1.00 87.38 304 MET A CA 1
ATOM 2361 C C . MET A 1 304 ? 7.033 20.732 -33.389 1.00 87.38 304 MET A C 1
ATOM 2363 O O . MET A 1 304 ? 6.603 21.095 -32.297 1.00 87.38 304 MET A O 1
ATOM 2367 N N . ARG A 1 305 ? 6.261 20.143 -34.306 1.00 89.06 305 ARG A N 1
ATOM 2368 C CA . ARG A 1 305 ? 4.818 19.940 -34.131 1.00 89.06 305 ARG A CA 1
ATOM 2369 C C . ARG A 1 305 ? 4.491 19.092 -32.895 1.00 89.06 305 ARG A C 1
ATOM 2371 O O . ARG A 1 305 ? 3.678 19.484 -32.070 1.00 89.06 305 ARG A O 1
ATOM 2378 N N . LEU A 1 306 ? 5.218 17.994 -32.679 1.00 83.50 306 LEU A N 1
ATOM 2379 C CA . LEU A 1 306 ? 5.042 17.138 -31.496 1.00 83.50 306 LEU A CA 1
ATOM 2380 C C . LEU A 1 306 ? 5.484 17.816 -30.183 1.00 83.50 306 LEU A C 1
ATOM 2382 O O . LEU A 1 306 ? 5.219 17.311 -29.089 1.00 83.50 306 LEU A O 1
ATOM 2386 N N . ARG A 1 307 ? 6.258 18.908 -30.248 1.00 84.62 307 ARG A N 1
ATOM 2387 C CA . ARG A 1 307 ? 6.534 19.762 -29.082 1.00 84.62 307 ARG A CA 1
ATOM 2388 C C . ARG A 1 307 ? 5.379 20.726 -28.840 1.00 84.62 307 ARG A C 1
ATOM 2390 O O . ARG A 1 307 ? 4.979 20.840 -27.689 1.00 84.62 307 ARG A O 1
ATOM 2397 N N . GLU A 1 308 ? 4.839 21.352 -29.880 1.00 84.12 308 GLU A N 1
ATOM 2398 C CA . GLU A 1 308 ? 3.667 22.234 -29.781 1.00 84.12 308 GLU A CA 1
ATOM 2399 C C . GLU A 1 308 ? 2.449 21.489 -29.225 1.00 84.12 308 GLU A C 1
ATOM 2401 O O . GLU A 1 308 ? 1.904 21.907 -28.210 1.00 84.12 308 GLU A O 1
ATOM 2406 N N . GLU A 1 309 ? 2.125 20.307 -29.755 1.00 85.12 309 GLU A N 1
ATOM 2407 C CA . GLU A 1 309 ? 1.017 19.474 -29.255 1.00 85.12 309 GLU A CA 1
ATOM 2408 C C . GLU A 1 309 ? 1.220 19.060 -27.781 1.00 85.12 309 GLU A C 1
ATOM 2410 O O . GLU A 1 309 ? 0.273 18.991 -26.993 1.00 85.12 309 GLU A O 1
ATOM 2415 N N . ARG A 1 310 ? 2.474 18.837 -27.357 1.00 83.06 310 ARG A N 1
ATOM 2416 C CA . ARG A 1 310 ? 2.796 18.579 -25.942 1.00 83.06 310 ARG A CA 1
ATOM 2417 C C . ARG A 1 310 ? 2.627 19.814 -25.063 1.00 83.06 310 ARG A C 1
ATOM 2419 O O . ARG A 1 310 ? 2.217 19.660 -23.915 1.00 83.06 310 ARG A O 1
ATOM 2426 N N . HIS A 1 311 ? 2.947 21.000 -25.572 1.00 85.44 311 HIS A N 1
ATOM 2427 C CA . HIS A 1 311 ? 2.726 22.252 -24.854 1.00 85.44 311 HIS A CA 1
ATOM 2428 C C . HIS A 1 311 ? 1.228 22.543 -24.711 1.00 85.44 311 HIS A C 1
ATOM 2430 O O . HIS A 1 311 ? 0.774 22.750 -23.590 1.00 85.44 311 HIS A O 1
ATOM 2436 N N . GLU A 1 312 ? 0.442 22.410 -25.781 1.00 83.12 312 GLU A N 1
ATOM 2437 C CA . GLU A 1 312 ? -1.017 22.593 -25.739 1.00 83.12 312 GLU A CA 1
ATOM 2438 C C . GLU A 1 312 ? -1.708 21.590 -24.800 1.00 83.12 312 GLU A C 1
ATOM 2440 O O . GLU A 1 312 ? -2.595 21.949 -24.016 1.00 83.12 312 GLU A O 1
ATOM 2445 N N . SER A 1 313 ? -1.270 20.326 -24.813 1.00 86.56 313 SER A N 1
ATOM 2446 C CA . SER A 1 313 ? -1.770 19.308 -23.883 1.00 86.56 313 SER A CA 1
ATOM 2447 C C . SER A 1 313 ? -1.423 19.638 -22.425 1.00 86.56 313 SER A C 1
ATOM 2449 O O . SER A 1 313 ? -2.250 19.438 -21.530 1.00 86.56 313 SER A O 1
ATOM 2451 N N . MET A 1 314 ? -0.225 20.176 -22.174 1.00 84.38 314 MET A N 1
ATOM 2452 C CA . MET A 1 314 ? 0.199 20.581 -20.835 1.00 84.38 314 MET A CA 1
ATOM 2453 C C . MET A 1 314 ? -0.577 21.805 -20.337 1.00 84.38 314 MET A C 1
ATOM 2455 O O . MET A 1 314 ? -1.013 21.800 -19.187 1.00 84.38 314 MET A O 1
ATOM 2459 N N . ASP A 1 315 ? -0.819 22.800 -21.188 1.00 86.19 315 ASP A N 1
ATOM 2460 C CA . ASP A 1 315 ? -1.592 23.997 -20.836 1.00 86.19 315 ASP A CA 1
ATOM 2461 C C . ASP A 1 315 ? -3.060 23.656 -20.553 1.00 86.19 315 ASP A C 1
ATOM 2463 O O . ASP A 1 315 ? -3.638 24.128 -19.572 1.00 86.19 315 ASP A O 1
ATOM 2467 N N . THR A 1 316 ? -3.643 22.736 -21.329 1.00 88.25 316 THR A N 1
ATOM 2468 C CA . THR A 1 316 ? -4.986 22.196 -21.058 1.00 88.25 316 THR A CA 1
ATOM 2469 C C . THR A 1 316 ? -5.042 21.515 -19.689 1.00 88.25 316 THR A C 1
ATOM 2471 O O . THR A 1 316 ? -5.974 21.729 -18.910 1.00 88.25 316 THR A O 1
ATOM 2474 N N . LEU A 1 317 ? -4.022 20.716 -19.359 1.00 83.31 317 LEU A N 1
ATOM 2475 C CA . LEU A 1 317 ? -3.931 20.043 -18.068 1.00 83.31 317 LEU A CA 1
ATOM 2476 C C . LEU A 1 317 ? -3.789 21.053 -16.916 1.00 83.31 317 LEU A C 1
ATOM 2478 O O . LEU A 1 317 ? -4.446 20.890 -15.887 1.00 83.31 317 LEU A O 1
ATOM 2482 N N . ILE A 1 318 ? -2.976 22.101 -17.086 1.00 88.19 318 ILE A N 1
ATOM 2483 C CA . ILE A 1 318 ? -2.832 23.195 -16.113 1.00 88.19 318 ILE A CA 1
ATOM 2484 C C . ILE A 1 318 ? -4.185 23.880 -15.882 1.00 88.19 318 ILE A C 1
ATOM 2486 O O . ILE A 1 318 ? -4.605 23.994 -14.730 1.00 88.19 318 ILE A O 1
ATOM 2490 N N . GLY A 1 319 ? -4.916 24.225 -16.947 1.00 89.25 319 GLY A N 1
ATOM 2491 C CA . GLY A 1 319 ? -6.248 24.831 -16.843 1.00 89.25 319 GLY A CA 1
ATOM 2492 C C . GLY A 1 319 ? -7.247 23.957 -16.076 1.00 89.25 319 GLY A C 1
ATOM 2493 O O . GLY A 1 319 ? -7.959 24.443 -15.195 1.00 89.25 319 GLY A O 1
ATOM 2494 N N . MET A 1 320 ? -7.245 22.641 -16.319 1.00 89.06 320 MET A N 1
ATOM 2495 C CA . MET A 1 320 ? -8.070 21.697 -15.552 1.00 89.06 320 MET A CA 1
ATOM 2496 C C . MET A 1 320 ? -7.699 21.665 -14.060 1.00 89.06 320 MET A C 1
ATOM 2498 O O . MET A 1 320 ? -8.584 21.555 -13.204 1.00 89.06 320 MET A O 1
ATOM 2502 N N . TYR A 1 321 ? -6.408 21.757 -13.721 1.00 85.81 321 TYR A N 1
ATOM 2503 C CA . TYR A 1 321 ? -5.959 21.814 -12.327 1.00 85.81 321 TYR A CA 1
ATOM 2504 C C . TYR A 1 321 ? -6.353 23.123 -11.640 1.00 85.81 321 TYR A C 1
ATOM 2506 O O . TYR A 1 321 ? -6.774 23.081 -10.481 1.00 85.81 321 TYR A O 1
ATOM 2514 N N . GLU A 1 322 ? -6.262 24.259 -12.330 1.00 90.25 322 GLU A N 1
ATOM 2515 C CA . GLU A 1 322 ? -6.674 25.566 -11.808 1.00 90.25 322 GLU A CA 1
ATOM 2516 C C . GLU A 1 322 ? -8.183 25.631 -11.564 1.00 90.25 322 GLU A C 1
ATOM 2518 O O . GLU A 1 322 ? -8.620 26.004 -10.472 1.00 90.25 322 GLU A O 1
ATOM 2523 N N . GLU A 1 323 ? -8.998 25.185 -12.526 1.00 90.19 323 GLU A N 1
ATOM 2524 C CA . GLU A 1 323 ? -10.452 25.117 -12.360 1.00 90.19 323 GLU A CA 1
ATOM 2525 C C . GLU A 1 323 ? -10.821 24.226 -11.168 1.00 90.19 323 GLU A C 1
ATOM 2527 O O . GLU A 1 323 ? -11.658 24.567 -10.324 1.00 90.19 323 GLU A O 1
ATOM 2532 N N . HIS A 1 324 ? -10.147 23.085 -11.050 1.00 85.19 324 HIS A N 1
ATOM 2533 C CA . HIS A 1 324 ? -10.357 22.177 -9.944 1.00 85.19 324 HIS A CA 1
ATOM 2534 C C . HIS A 1 324 ? -9.934 22.784 -8.589 1.00 85.19 324 HIS A C 1
ATOM 2536 O O . HIS A 1 324 ? -10.657 22.644 -7.596 1.00 85.19 324 HIS A O 1
ATOM 2542 N N . ALA A 1 325 ? -8.800 23.487 -8.531 1.00 87.94 325 ALA A N 1
ATOM 2543 C CA . ALA A 1 325 ? -8.355 24.199 -7.335 1.00 87.94 325 ALA A CA 1
ATOM 2544 C C . ALA A 1 325 ? -9.370 25.273 -6.909 1.00 87.94 325 ALA A C 1
ATOM 2546 O O . ALA A 1 325 ? -9.710 25.362 -5.726 1.00 87.94 325 ALA A O 1
ATOM 2547 N N . ASN A 1 326 ? -9.934 26.008 -7.870 1.00 90.94 326 ASN A N 1
ATOM 2548 C CA . ASN A 1 326 ? -10.978 27.005 -7.630 1.00 90.94 326 ASN A CA 1
ATOM 2549 C C . ASN A 1 326 ? -12.263 26.373 -7.073 1.00 90.94 326 ASN A C 1
ATOM 2551 O O . ASN A 1 326 ? -12.816 26.861 -6.083 1.00 90.94 326 ASN A O 1
ATOM 2555 N N . ARG A 1 327 ? -12.705 25.232 -7.624 1.00 89.62 327 ARG A N 1
ATOM 2556 C CA . ARG A 1 327 ? -13.851 24.476 -7.082 1.00 89.62 327 ARG A CA 1
ATOM 2557 C C . ARG A 1 327 ? -13.607 24.023 -5.638 1.00 89.62 327 ARG A C 1
ATOM 2559 O O . ARG A 1 327 ? -14.507 24.116 -4.806 1.00 89.62 327 ARG A O 1
ATOM 2566 N N . MET A 1 328 ? -12.394 23.577 -5.309 1.00 85.69 328 MET A N 1
ATOM 2567 C CA . MET A 1 328 ? -12.040 23.171 -3.942 1.00 85.69 328 MET A CA 1
ATOM 2568 C C . MET A 1 328 ? -12.006 24.346 -2.962 1.00 85.69 328 MET A C 1
ATOM 2570 O O . MET A 1 328 ? -12.500 24.213 -1.843 1.00 85.69 328 MET A O 1
ATOM 2574 N N . GLN A 1 329 ? -11.468 25.497 -3.375 1.00 92.06 329 GLN A N 1
ATOM 2575 C CA . GLN A 1 329 ? -11.514 26.723 -2.573 1.00 92.06 329 GLN A CA 1
ATOM 2576 C C . GLN A 1 329 ? -12.961 27.127 -2.277 1.00 92.06 329 GLN A C 1
ATOM 2578 O O . GLN A 1 329 ? -13.298 27.402 -1.126 1.00 92.06 329 GLN A O 1
ATOM 2583 N N . HIS A 1 330 ? -13.845 27.058 -3.275 1.00 92.06 330 HIS A N 1
ATOM 2584 C CA . HIS A 1 330 ? -15.269 27.322 -3.083 1.00 92.06 330 HIS A CA 1
ATOM 2585 C C . HIS A 1 330 ? -15.913 26.352 -2.074 1.00 92.06 330 HIS A C 1
ATOM 2587 O O . HIS A 1 330 ? -16.583 26.792 -1.139 1.00 92.06 330 HIS A O 1
ATOM 2593 N N . ILE A 1 331 ? -15.656 25.042 -2.190 1.00 87.50 331 ILE A N 1
ATOM 2594 C CA . ILE A 1 331 ? -16.157 24.036 -1.233 1.00 87.50 331 ILE A CA 1
ATOM 2595 C C . ILE A 1 331 ? -15.663 24.330 0.191 1.00 87.50 331 ILE A C 1
ATOM 2597 O O . ILE A 1 331 ? -16.446 24.260 1.138 1.00 87.50 331 ILE A O 1
ATOM 2601 N N . LEU A 1 332 ? -14.388 24.695 0.360 1.00 88.56 332 LEU A N 1
ATOM 2602 C CA . LEU A 1 332 ? -13.827 25.046 1.668 1.00 88.56 332 LEU A CA 1
ATOM 2603 C C . LEU A 1 332 ? -14.484 26.292 2.270 1.00 88.56 332 LEU A C 1
ATOM 2605 O O . LEU A 1 332 ? -14.723 26.324 3.478 1.00 88.56 332 LEU A O 1
ATOM 2609 N N . VAL A 1 333 ? -14.790 27.305 1.456 1.00 95.06 333 VAL A N 1
ATOM 2610 C CA . VAL A 1 333 ? -15.507 28.509 1.904 1.00 95.06 333 VAL A CA 1
ATOM 2611 C C . VAL A 1 333 ? -16.921 28.155 2.369 1.00 95.06 333 VAL A C 1
ATOM 2613 O O . VAL A 1 333 ? -17.308 28.544 3.471 1.00 95.06 333 VAL A O 1
ATOM 2616 N N . VAL A 1 334 ? -17.660 27.360 1.587 1.00 93.19 334 VAL A N 1
ATOM 2617 C CA . VAL A 1 334 ? -19.011 26.896 1.950 1.00 93.19 334 VAL A CA 1
ATOM 2618 C C . VAL A 1 334 ? -18.983 26.072 3.240 1.00 93.19 334 VAL A C 1
ATOM 2620 O O . VAL A 1 334 ? -19.783 26.308 4.144 1.00 93.19 334 VAL A O 1
ATOM 2623 N N . PHE A 1 335 ? -18.024 25.154 3.376 1.00 89.69 335 PHE A N 1
ATOM 2624 C CA . PHE A 1 335 ? -17.879 24.333 4.576 1.00 89.69 335 PHE A CA 1
ATOM 2625 C C . PHE A 1 335 ? -17.561 25.173 5.821 1.00 89.69 335 PHE A C 1
ATOM 2627 O O . PHE A 1 335 ? -18.197 25.008 6.860 1.00 89.69 335 PHE A O 1
ATOM 2634 N N . LYS A 1 336 ? -16.618 26.121 5.722 1.00 92.12 336 LYS A N 1
ATOM 2635 C CA . LYS A 1 336 ? -16.281 27.035 6.828 1.00 92.12 336 LYS A CA 1
ATOM 2636 C C . LYS A 1 336 ? -17.470 27.893 7.255 1.00 92.12 336 LYS A C 1
ATOM 2638 O O . LYS A 1 336 ? -17.609 28.161 8.446 1.00 92.12 336 LYS A O 1
ATOM 2643 N N . ARG A 1 337 ? -18.303 28.325 6.304 1.00 95.88 337 ARG A N 1
ATOM 2644 C CA . ARG A 1 337 ? -19.534 29.065 6.593 1.00 95.88 337 ARG A CA 1
ATOM 2645 C C . ARG A 1 337 ? -20.515 28.203 7.386 1.00 95.88 337 ARG A C 1
ATOM 2647 O O . ARG A 1 337 ? -20.915 28.615 8.466 1.00 95.88 337 ARG A O 1
ATOM 2654 N N . LYS A 1 338 ? -20.796 26.984 6.918 1.00 94.56 338 LYS A N 1
ATOM 2655 C CA . LYS A 1 338 ? -21.701 26.053 7.608 1.00 94.56 338 LYS A CA 1
ATOM 2656 C C . LYS A 1 338 ? -21.243 25.738 9.038 1.00 94.56 338 LYS A C 1
ATOM 2658 O O . LYS A 1 338 ? -22.039 25.779 9.964 1.00 94.56 338 LYS A O 1
ATOM 2663 N N . MET A 1 339 ? -19.945 25.502 9.238 1.00 90.69 339 MET A N 1
ATOM 2664 C CA . MET A 1 339 ? -19.380 25.262 10.575 1.00 90.69 339 MET A CA 1
ATOM 2665 C C . MET A 1 339 ? -19.509 26.470 11.515 1.00 90.69 339 MET A C 1
ATOM 2667 O O . MET A 1 339 ? -19.529 26.296 12.733 1.00 90.69 339 MET A O 1
ATOM 2671 N N . ARG A 1 340 ? -19.542 27.694 10.972 1.00 96.31 340 ARG A N 1
ATOM 2672 C CA . ARG A 1 340 ? -19.773 28.912 11.756 1.00 96.31 340 ARG A CA 1
ATOM 2673 C C . ARG A 1 340 ? -21.241 29.027 12.158 1.00 96.31 340 ARG A C 1
ATOM 2675 O O . ARG A 1 340 ? -21.496 29.247 13.332 1.00 96.31 340 ARG A O 1
ATOM 2682 N N . GLU A 1 341 ? -22.157 28.798 11.220 1.00 96.00 341 GLU A N 1
ATOM 2683 C CA . GLU A 1 341 ? -23.607 28.786 11.467 1.00 96.00 341 GLU A CA 1
ATOM 2684 C C . GLU A 1 341 ? -23.964 27.737 12.544 1.00 96.00 341 GLU A C 1
ATOM 2686 O O . GLU A 1 341 ? -24.540 28.076 13.571 1.00 96.00 341 GLU A O 1
ATOM 2691 N N . GLU A 1 342 ? -23.465 26.498 12.429 1.00 94.88 342 GLU A N 1
ATOM 2692 C CA . GLU A 1 342 ? -23.673 25.446 13.446 1.00 94.88 342 GLU A CA 1
ATOM 2693 C C . GLU A 1 342 ? -23.045 25.767 14.817 1.00 94.88 342 GLU A C 1
ATOM 2695 O O . GLU A 1 342 ? -23.431 25.208 15.850 1.00 94.88 342 GLU A O 1
ATOM 2700 N N . LYS A 1 343 ? -22.012 26.616 14.851 1.00 96.06 343 LYS A N 1
ATOM 2701 C CA . LYS A 1 343 ? -21.429 27.091 16.108 1.00 96.06 343 LYS A CA 1
ATOM 2702 C C . LYS A 1 343 ? -22.312 28.169 16.735 1.00 96.06 343 LYS A C 1
ATOM 2704 O O . LYS A 1 343 ? -22.567 28.088 17.931 1.00 96.06 343 LYS A O 1
ATOM 2709 N N . GLU A 1 344 ? -22.781 29.126 15.941 1.00 97.50 344 GLU A N 1
ATOM 2710 C CA . GLU A 1 344 ? -23.683 30.194 16.382 1.00 97.50 344 GLU A CA 1
ATOM 2711 C C . GLU A 1 344 ? -25.001 29.619 16.923 1.00 97.50 344 GLU A C 1
ATOM 2713 O O . GLU A 1 344 ? -25.411 29.989 18.023 1.00 97.50 344 GLU A O 1
ATOM 2718 N N . ASP A 1 345 ? -25.589 28.628 16.246 1.00 96.00 345 ASP A N 1
ATOM 2719 C CA . ASP A 1 345 ? -26.802 27.936 16.707 1.00 96.00 345 ASP A CA 1
ATOM 2720 C C . ASP A 1 345 ? -26.594 27.240 18.059 1.00 96.00 345 ASP A C 1
ATOM 2722 O O . ASP A 1 345 ? -27.427 27.314 18.966 1.00 96.00 345 ASP A O 1
ATOM 2726 N N . ARG A 1 346 ? -25.445 26.577 18.229 1.00 96.06 346 ARG A N 1
ATOM 2727 C CA . ARG A 1 346 ? -25.092 25.892 19.479 1.00 96.06 346 ARG A CA 1
ATOM 2728 C C . ARG A 1 346 ? -24.860 26.875 20.619 1.00 96.06 346 ARG A C 1
ATOM 2730 O O . ARG A 1 346 ? -25.311 26.625 21.735 1.00 96.06 346 ARG A O 1
ATOM 2737 N N . ASP A 1 347 ? -24.159 27.972 20.348 1.00 96.69 347 ASP A N 1
ATOM 2738 C CA . ASP A 1 347 ? -23.899 29.018 21.334 1.00 96.69 347 ASP A CA 1
ATOM 2739 C C . ASP A 1 347 ? -25.218 29.711 21.739 1.00 96.69 347 ASP A C 1
ATOM 2741 O O . ASP A 1 347 ? -25.433 29.957 22.929 1.00 96.69 347 ASP A O 1
ATOM 2745 N N . SER A 1 348 ? -26.144 29.917 20.791 1.00 97.88 348 SER A N 1
ATOM 2746 C CA . SER A 1 348 ? -27.506 30.402 21.058 1.00 97.88 348 SER A CA 1
ATOM 2747 C C . SER A 1 348 ? -28.286 29.437 21.953 1.00 97.88 348 SER A C 1
ATOM 2749 O O . SER A 1 348 ? -28.777 29.837 23.007 1.00 97.88 348 SER A O 1
ATOM 2751 N N . MET A 1 349 ? -28.323 28.146 21.608 1.00 97.94 349 MET A N 1
ATOM 2752 C CA . MET A 1 349 ? -29.013 27.121 22.402 1.00 97.94 349 MET A CA 1
ATOM 2753 C C . MET A 1 349 ? -28.469 27.040 23.838 1.00 97.94 349 MET A C 1
ATOM 2755 O O . MET A 1 349 ? -29.229 26.945 24.802 1.00 97.94 349 MET A O 1
ATOM 2759 N N . MET A 1 350 ? -27.145 27.115 24.006 1.00 96.94 350 MET A N 1
ATOM 2760 C CA . MET A 1 350 ? -26.514 27.119 25.329 1.00 96.94 350 MET A CA 1
ATOM 2761 C C . MET A 1 350 ? -26.820 28.397 26.120 1.00 96.94 350 MET A C 1
ATOM 2763 O O . MET A 1 350 ? -26.924 28.341 27.348 1.00 96.94 350 MET A O 1
ATOM 2767 N N . SER A 1 351 ? -26.963 29.540 25.448 1.00 97.88 351 SER A N 1
ATOM 2768 C CA . SER A 1 351 ? -27.394 30.795 26.070 1.00 97.88 351 SER A CA 1
ATOM 2769 C C . SER A 1 351 ? -28.831 30.696 26.588 1.00 97.88 351 SER A C 1
ATOM 2771 O O . SER A 1 351 ? -29.082 31.036 27.748 1.00 97.88 351 SER A O 1
ATOM 2773 N N . ASP A 1 352 ? -29.747 30.158 25.780 1.00 98.00 352 ASP A N 1
ATOM 2774 C CA . ASP A 1 352 ? -31.154 29.973 26.152 1.00 98.00 352 ASP A CA 1
ATOM 2775 C C . ASP A 1 352 ? -31.302 29.006 27.330 1.00 98.00 352 ASP A C 1
ATOM 2777 O O . ASP A 1 352 ? -31.999 29.307 28.302 1.00 98.00 352 ASP A O 1
ATOM 2781 N N . MET A 1 353 ? -30.560 27.894 27.319 1.00 97.75 353 MET A N 1
ATOM 2782 C CA . MET A 1 353 ? -30.543 26.940 28.432 1.00 97.75 353 MET A CA 1
ATOM 2783 C C . MET A 1 353 ? -30.059 27.594 29.737 1.00 97.75 353 MET A C 1
ATOM 2785 O O . MET A 1 353 ? -30.647 27.398 30.799 1.00 97.75 353 MET A O 1
ATOM 2789 N N . ARG A 1 354 ? -29.018 28.438 29.679 1.00 98.19 354 ARG A N 1
ATOM 2790 C CA . ARG A 1 354 ? -28.546 29.207 30.847 1.00 98.19 354 ARG A CA 1
ATOM 2791 C C . ARG A 1 354 ? -29.549 30.270 31.301 1.00 98.19 354 ARG A C 1
ATOM 2793 O O . ARG A 1 354 ? -29.558 30.631 32.477 1.00 98.19 354 ARG A O 1
ATOM 2800 N N . ALA A 1 355 ? -30.349 30.830 30.396 1.00 98.06 355 ALA A N 1
ATOM 2801 C CA . ALA A 1 355 ? -31.416 31.761 30.752 1.00 98.06 355 ALA A CA 1
ATOM 2802 C C . ALA A 1 355 ? -32.562 31.040 31.480 1.00 98.06 355 ALA A C 1
ATOM 2804 O O . ALA A 1 355 ? -33.010 31.531 32.513 1.00 98.06 355 ALA A O 1
ATOM 2805 N N . GLN A 1 356 ? -32.955 29.853 31.008 1.00 97.88 356 GLN A N 1
ATOM 2806 C CA . GLN A 1 356 ? -33.961 29.011 31.663 1.00 97.88 356 GLN A CA 1
ATOM 2807 C C . GLN A 1 356 ? -33.544 28.614 33.081 1.00 97.88 356 GLN A C 1
ATOM 2809 O O . GLN A 1 356 ? -34.311 28.838 34.012 1.00 97.88 356 GLN A O 1
ATOM 2814 N N . ILE A 1 357 ? -32.308 28.132 33.269 1.00 97.62 357 ILE A N 1
ATOM 2815 C CA . ILE A 1 357 ? -31.787 27.769 34.601 1.00 97.62 357 ILE A CA 1
ATOM 2816 C C . ILE A 1 357 ? -31.879 28.957 35.573 1.00 97.62 357 ILE A C 1
ATOM 2818 O O . ILE A 1 357 ? -32.351 28.804 36.696 1.00 97.62 357 ILE A O 1
ATOM 2822 N N . ARG A 1 358 ? -31.486 30.163 35.134 1.00 98.38 358 ARG A N 1
ATOM 2823 C CA . ARG A 1 358 ? -31.559 31.375 35.972 1.00 98.38 358 ARG A CA 1
ATOM 2824 C C . ARG A 1 358 ? -32.993 31.760 36.339 1.00 98.38 358 ARG A C 1
ATOM 2826 O O . ARG A 1 358 ? -33.230 32.226 37.451 1.00 98.38 358 ARG A O 1
ATOM 2833 N N . GLU A 1 359 ? -33.943 31.592 35.423 1.00 98.19 359 GLU A N 1
ATOM 2834 C CA . GLU A 1 359 ? -35.355 31.868 35.700 1.00 98.19 359 GLU A CA 1
ATOM 2835 C C . GLU A 1 359 ? -35.953 30.829 36.662 1.00 98.19 359 GLU A C 1
ATOM 2837 O O . GLU A 1 359 ? -36.659 31.201 37.598 1.00 98.19 359 GLU A O 1
ATOM 2842 N N . GLU A 1 360 ? -35.606 29.547 36.520 1.00 98.00 360 GLU A N 1
ATOM 2843 C CA . GLU A 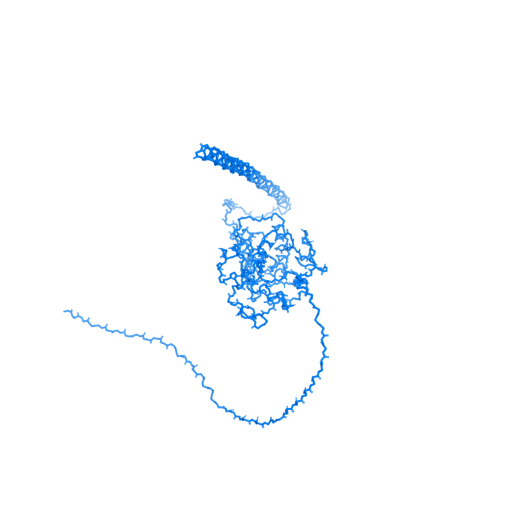1 360 ? -36.005 28.498 37.469 1.00 98.00 360 GLU A CA 1
ATOM 2844 C C . GLU A 1 360 ? -35.455 28.755 38.880 1.00 98.00 360 GLU A C 1
ATOM 2846 O O . GLU A 1 360 ? -36.186 28.641 39.867 1.00 98.00 360 GLU A O 1
ATOM 2851 N N . GLU A 1 361 ? -34.182 29.142 38.998 1.00 98.12 361 GLU A N 1
ATOM 2852 C CA . GLU A 1 361 ? -33.573 29.534 40.275 1.00 98.12 361 GLU A CA 1
ATOM 2853 C C . GLU A 1 361 ? -34.291 30.739 40.897 1.00 98.12 361 GLU A C 1
ATOM 2855 O O . GLU A 1 361 ? -34.601 30.739 42.091 1.00 98.12 361 GLU A O 1
ATOM 2860 N N . ARG A 1 362 ? -34.635 31.746 40.086 1.00 98.06 362 ARG A N 1
ATOM 2861 C CA . ARG A 1 362 ? -35.399 32.916 40.535 1.00 98.06 362 ARG A CA 1
ATOM 2862 C C . ARG A 1 362 ? -36.789 32.534 41.046 1.00 98.06 362 ARG A C 1
ATOM 2864 O O . ARG A 1 362 ? -37.222 33.052 42.077 1.00 98.06 362 ARG A O 1
ATOM 2871 N N . GLN A 1 363 ? -37.486 31.628 40.361 1.00 97.38 363 GLN A N 1
ATOM 2872 C CA . GLN A 1 363 ? -38.800 31.141 40.786 1.00 97.38 363 GLN A CA 1
ATOM 2873 C C . GLN A 1 363 ? -38.726 30.360 42.101 1.00 97.38 363 GLN A C 1
ATOM 2875 O O . GLN A 1 363 ? -39.573 30.570 42.972 1.00 97.38 363 GLN A O 1
ATOM 2880 N N . LYS A 1 364 ? -37.694 29.526 42.290 1.00 96.94 364 LYS A N 1
ATOM 2881 C CA . LYS A 1 364 ? -37.449 28.825 43.563 1.00 96.94 364 LYS A CA 1
ATOM 2882 C C . LYS A 1 364 ? -37.269 29.806 44.722 1.00 96.94 364 LYS A C 1
ATOM 2884 O O . LYS A 1 364 ? -37.955 29.679 45.733 1.00 96.94 364 LYS A O 1
ATOM 2889 N N . LEU A 1 365 ? -36.448 30.843 44.543 1.00 96.31 365 LEU A N 1
ATOM 2890 C CA . LEU A 1 365 ? -36.244 31.878 45.566 1.00 96.31 365 LEU A CA 1
ATOM 2891 C C . LEU A 1 365 ? -37.544 32.619 45.924 1.00 96.31 365 LEU A C 1
ATOM 2893 O O . LEU A 1 365 ? -37.802 32.904 47.094 1.00 96.31 365 LEU A O 1
ATOM 2897 N N . LEU A 1 366 ? -38.394 32.917 44.936 1.00 95.69 366 LEU A N 1
ATOM 2898 C CA . LEU A 1 366 ? -39.699 33.544 45.182 1.00 95.69 366 LEU A CA 1
ATOM 2899 C C . LEU A 1 366 ? -40.659 32.619 45.946 1.00 95.69 366 LEU A C 1
ATOM 2901 O O . LEU A 1 366 ? -41.410 33.088 46.806 1.00 95.69 366 LEU A O 1
ATOM 2905 N N . GLN A 1 367 ? -40.646 31.315 45.659 1.00 94.38 367 GLN A N 1
ATOM 2906 C CA . GLN A 1 367 ? -41.437 30.334 46.407 1.00 94.38 367 GLN A CA 1
ATOM 2907 C C . GLN A 1 367 ? -40.978 30.238 47.867 1.00 94.38 367 GLN A C 1
ATOM 2909 O O . GLN A 1 367 ? -41.819 30.258 48.768 1.00 94.38 367 GLN A O 1
ATOM 2914 N N . GLU A 1 368 ? -39.666 30.218 48.113 1.00 94.06 368 GLU A N 1
ATOM 2915 C CA . GLU A 1 368 ? -39.093 30.205 49.464 1.00 94.06 368 GLU A CA 1
ATOM 2916 C C . GLU A 1 368 ? -39.482 31.458 50.264 1.00 94.06 368 GLU A C 1
ATOM 2918 O O . GLU A 1 368 ? -39.966 31.343 51.392 1.00 94.06 368 GLU A O 1
ATOM 2923 N N . GLN A 1 369 ? -39.383 32.654 49.669 1.00 92.06 369 GLN A N 1
ATOM 2924 C CA . GLN A 1 369 ? -39.785 33.903 50.334 1.00 92.06 369 GLN A CA 1
ATOM 2925 C C . GLN A 1 369 ? -41.279 33.944 50.694 1.00 92.06 369 GLN A C 1
ATOM 2927 O O . GLN A 1 369 ? -41.655 34.467 51.746 1.00 92.06 369 GLN A O 1
ATOM 2932 N N . ASN A 1 370 ? -42.145 33.389 49.844 1.00 90.75 370 ASN A N 1
ATOM 2933 C CA . ASN A 1 370 ? -43.584 33.343 50.103 1.00 90.75 370 ASN A CA 1
ATOM 2934 C C . ASN A 1 370 ? -43.971 32.272 51.136 1.00 90.75 370 ASN A C 1
ATOM 2936 O O . ASN A 1 370 ? -44.936 32.465 51.877 1.00 90.75 370 ASN A O 1
ATOM 2940 N N . GLY A 1 371 ? -43.215 31.173 51.228 1.00 83.75 371 GLY A N 1
ATOM 2941 C CA . GLY A 1 371 ? -43.404 30.141 52.251 1.00 83.75 371 GLY A CA 1
ATOM 2942 C C . GLY A 1 371 ? -43.113 30.637 53.671 1.00 83.75 371 GLY A C 1
ATOM 2943 O O . GLY A 1 371 ? -43.803 30.245 54.610 1.00 83.75 371 GLY A O 1
ATOM 2944 N N . VAL A 1 372 ? -42.154 31.556 53.826 1.00 74.44 372 VAL A N 1
ATOM 2945 C CA . VAL A 1 372 ? -41.788 32.149 55.126 1.00 74.44 372 VAL A CA 1
ATOM 2946 C C . VAL A 1 372 ? -42.881 33.068 55.684 1.00 74.44 372 VAL A C 1
ATOM 2948 O O . VAL A 1 372 ? -43.027 33.157 56.894 1.00 74.44 372 VAL A O 1
ATOM 2951 N N . LYS A 1 373 ? -43.709 33.699 54.840 1.00 66.44 373 LYS A N 1
ATOM 2952 C CA . LYS A 1 373 ? -44.804 34.586 55.289 1.00 66.44 373 LYS A CA 1
ATOM 2953 C C . LYS A 1 373 ? -46.066 33.856 55.771 1.00 66.44 373 LYS A C 1
ATOM 2955 O O . LYS A 1 373 ? -47.007 34.513 56.206 1.00 66.44 373 LYS A O 1
ATOM 2960 N N . ARG A 1 374 ? -46.133 32.526 55.635 1.00 56.19 374 ARG A N 1
ATOM 2961 C CA . ARG A 1 374 ? -47.293 31.702 56.039 1.00 56.19 374 ARG A CA 1
ATOM 2962 C C . ARG A 1 374 ? -47.070 30.903 57.330 1.00 56.19 374 ARG A C 1
ATOM 2964 O O . ARG A 1 374 ? -47.940 30.116 57.696 1.00 56.19 374 ARG A O 1
ATOM 2971 N N . LYS A 1 375 ? -45.933 31.095 57.996 1.00 51.59 375 LYS A N 1
ATOM 2972 C CA . LYS A 1 375 ? -45.694 30.684 59.384 1.00 51.59 375 LYS A CA 1
ATOM 2973 C C . LYS A 1 375 ? -45.684 31.928 60.254 1.00 51.59 375 LYS A C 1
ATOM 2975 O O . LYS A 1 375 ? -46.153 31.807 61.403 1.00 51.59 375 LYS A O 1
#

Foldseek 3Di:
DDDDDDDDDDDDDDDDDDDDDDDDDDDDDDDDDDDDDDDDDDDDPDPDDPDPPVPPLDDDAAEDQDDPQAQAAPPHYHPLPPFVLLVVLVQQLAQDPVRDQTDVVVCVLQNDLQSSLSNVLLVLLSVQPDQDDLCVCVQARPNDRSDHHQLLSNLSSGDRRNLNVDDLVVLVVSCVSSVLLVLLLVVCVVVVVCVVLVQSVLDSDWDFDPPRSRLSSLSSLLSNSSSSCVSVVPPDGDPSSVNSNVVSSVSSSVGTDGDPVRNVVVVVVVVVPDDDDDDDDDDDDDDVPVVVVVVVVVVVVVVVVVVVVVVVVVVVVVVVVVVVVVVVVVVVVVVVVVVVVVVVVVVVVVVVVVVVVVVVVVVVVVVVVVVVVVD

Sequence (375 aa):
MSDRSDDESDGKPAAKRLRVDSDSPASSAADAAVDLTHDDESAGSDSSAPGSKDPKIWGNIEFMKVIKKSPYEPPNASAEVSEKAFDEVKKLLLQPDDGSAVVPQAARLFGSRLAESLVTAFFQIGRSGMLFSPQWQEGKIRGVTTGWIPKALLLLCLHEQRFVRANEATLAGIIKDLGLCQIVGDSINEWRLDRKFINLSSNTAYTFTKNKAVCYKCEIFVARAFRCVKVLKWTRFEPTLWKKVMDCLTIMNEHVRVSKNGVAKRISELDEDEVPVVVEKRPAKKAAAKKQKETEATDIANRMRLREERHESMDTLIGMYEEHANRMQHILVVFKRKMREEKEDRDSMMSDMRAQIREEERQKLLQEQNGVKRK

pLDDT: mean 83.13, std 19.35, range [35.94, 98.5]

Radius of gyration: 34.76 Å; chains: 1; bounding box: 72×86×118 Å

Organism: NCBI:txid2856

Secondary structure (DSSP, 8-state):
-----------PPP-------------------------------------------S--PEE-SS-SS-SEETTTEETTTT-HHHHHHHHHHSPPTTS-SS-HHHHHHH-HHHHHHHHHHHHHHHHH--S--GGGGGTEETTEE-----HHHHGGGS-THHHHT--HHHHHHHHHHHTHHHHHHHHHHHTT-TTTTHHHHT-SS--BSSSHHHHHHHHHHHHHHHHHHHHTT-SS--HHHHHHHHHHHHHHHHHBPP-HHHHHHHHHHHHTTS-----------S-HHHHHHHHHHHHHHHHHHHHHHHHHHHHHHHHHHHHHHHHHHHHHHHHHHHHHHHHHHHHHHHHHHHHHHHHHHHHHHHHHHHHHTT-